Protein AF-A0A1Y1VPS2-F1 (afdb_monomer_lite)

Radius of gyration: 27.14 Å; chains: 1; bounding box: 52×41×113 Å

Secondary structure (DSSP, 8-state):
-------------------S-SHHHHHHHHHHHHHHHHTTTS--EEEEEE-SS-EEEE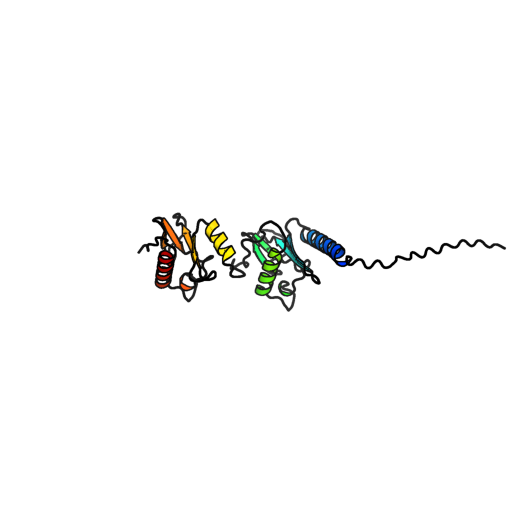EEEEE-TT-S--SS-TTTS-EEEETTEEEEE-GGG---TTT-TTSTT--HHHHHHHHHHHHTTS-SS-TTS-EEETTT--BSS--HHHHHHHHHHTT-EEEEESEEEEEEEEEE--S-S--TTSPEEEETTEEEEEEGGG---GGG-TTSTT--HHHHHHHHHHHHHHTT--EEE--

pLDDT: mean 81.09, std 16.64, range [34.72, 96.94]

Sequence (235 aa):
MNFKTIFSVAILALVASVNAAPHRRSLEDQIATIKKECRSDNEGKAIFKMTDDDLVYACLRGYDSNKKFNVVTPNNSACFCFDEKVFCIDDDHSNIEECSKSHVKYNYEICGRYVLNLTRFNGPNHLYVRLRNYPDKSKIELNPRIDAEECKEKGGIQLKYQNVFQYICVLPDSGKEDLGNKIILTIDEKPYYVYTDNTNIDLCIETSQNYNKEQCLFLINLIGKTDDINVKTIN

Organism: NCBI:txid1754192

Foldseek 3Di:
DDDDDDDDDDPPPPDDDPDPPPPVVVVVVVVVVLQCVLCVPVAKDKFWDDDPPDIFIWIWGWDDPPDPDDPDDPVFWFWKDQPNTIITTDPVSGDDQCGGPVHPNPDNLVVLVSVQVRVVPDDPDDSHQQIAGPPVSADSDDDLVSLCVVLVVLVWDWQADPDSQAIWIKHFCPVPDDCPPWFWKAWPNTIITTDQRSGRDQCRHSPHPNPPNVVVLVVVVVSCVVVVIDIDGDD

Structure (mmCIF, N/CA/C/O backbone):
data_AF-A0A1Y1VPS2-F1
#
_entry.id   AF-A0A1Y1VPS2-F1
#
loop_
_atom_site.group_PDB
_atom_site.id
_atom_site.type_symbol
_atom_site.label_atom_id
_atom_site.label_alt_id
_atom_site.label_comp_id
_atom_site.label_asym_id
_atom_site.label_entity_id
_atom_site.label_seq_id
_atom_site.pdbx_PDB_ins_code
_atom_site.Cartn_x
_atom_site.Cartn_y
_atom_site.Cartn_z
_atom_site.occupancy
_atom_site.B_iso_or_equiv
_atom_site.auth_seq_id
_atom_site.auth_comp_id
_atom_site.auth_asym_id
_atom_site.auth_atom_id
_atom_site.pdbx_PDB_model_num
ATOM 1 N N . MET A 1 1 ? 23.401 -21.581 -82.593 1.00 35.91 1 MET A N 1
ATOM 2 C CA . MET A 1 1 ? 23.394 -22.816 -81.770 1.00 35.91 1 MET A CA 1
ATOM 3 C C . MET A 1 1 ? 24.365 -22.554 -80.623 1.00 35.91 1 MET A C 1
ATOM 5 O O . MET A 1 1 ? 25.486 -22.193 -80.922 1.00 35.91 1 MET A O 1
ATOM 9 N N . ASN A 1 2 ? 24.014 -22.516 -79.338 1.00 38.84 2 ASN A N 1
ATOM 10 C CA . ASN A 1 2 ? 23.108 -23.369 -78.575 1.00 38.84 2 ASN A CA 1
ATOM 11 C C . ASN A 1 2 ? 22.227 -22.564 -77.611 1.00 38.84 2 ASN A C 1
ATOM 13 O O . ASN A 1 2 ? 22.695 -21.697 -76.882 1.00 38.84 2 ASN A O 1
ATOM 17 N N . PHE A 1 3 ? 20.948 -22.918 -77.624 1.00 37.88 3 PHE A N 1
ATOM 18 C CA . PHE A 1 3 ? 19.869 -22.411 -76.792 1.00 37.88 3 PHE A CA 1
ATOM 19 C C . PHE A 1 3 ? 19.609 -23.473 -75.716 1.00 37.88 3 PHE A C 1
ATOM 21 O O . PHE A 1 3 ? 19.336 -24.620 -76.068 1.00 37.88 3 PHE A O 1
ATOM 28 N N . LYS A 1 4 ? 19.689 -23.124 -74.430 1.00 42.06 4 LYS A N 1
ATOM 29 C CA . LYS A 1 4 ? 19.013 -23.873 -73.360 1.00 42.06 4 LYS A CA 1
ATOM 30 C C . LYS A 1 4 ? 18.452 -22.896 -72.336 1.00 42.06 4 LYS A C 1
ATOM 32 O O . LYS A 1 4 ? 19.079 -22.541 -71.348 1.00 42.06 4 LYS A O 1
ATOM 37 N N . THR A 1 5 ? 17.247 -22.457 -72.656 1.00 46.84 5 THR A N 1
ATOM 38 C CA . THR A 1 5 ? 16.234 -21.895 -71.771 1.00 46.84 5 THR A CA 1
ATOM 39 C C . THR A 1 5 ? 15.761 -22.969 -70.798 1.00 46.84 5 THR A C 1
ATOM 41 O O . THR A 1 5 ? 15.402 -24.045 -71.267 1.00 46.84 5 THR A O 1
ATOM 44 N N . ILE A 1 6 ? 15.658 -22.668 -69.501 1.00 50.28 6 ILE A N 1
ATOM 45 C CA . ILE A 1 6 ? 14.565 -23.178 -68.659 1.00 50.28 6 ILE A CA 1
ATOM 46 C C . ILE A 1 6 ? 14.116 -22.038 -67.739 1.00 50.28 6 ILE A C 1
ATOM 48 O O . ILE A 1 6 ? 14.843 -21.592 -66.856 1.00 50.28 6 ILE A O 1
ATOM 52 N N . PHE A 1 7 ? 12.910 -21.555 -68.029 1.00 43.12 7 PHE A N 1
ATOM 53 C CA . PHE A 1 7 ? 12.072 -20.710 -67.190 1.00 43.12 7 PHE A CA 1
ATOM 54 C C . PHE A 1 7 ? 11.802 -21.387 -65.843 1.00 43.12 7 PHE A C 1
ATOM 56 O O . PHE A 1 7 ? 11.443 -22.560 -65.817 1.00 43.12 7 PHE A O 1
ATOM 63 N N . SER A 1 8 ? 11.831 -20.618 -64.757 1.00 35.09 8 SER A N 1
ATOM 64 C CA . SER A 1 8 ? 10.959 -20.900 -63.617 1.00 35.09 8 SER A CA 1
ATOM 65 C C . SER A 1 8 ? 10.581 -19.593 -62.935 1.00 35.09 8 SER A C 1
ATOM 67 O O . SER A 1 8 ? 11.289 -19.061 -62.085 1.00 35.09 8 SER A O 1
ATOM 69 N N . VAL A 1 9 ? 9.453 -19.054 -63.389 1.00 43.75 9 VAL A N 1
ATOM 70 C CA . VAL A 1 9 ? 8.691 -18.009 -62.716 1.00 43.75 9 VAL A CA 1
ATOM 71 C C . VAL A 1 9 ? 7.764 -18.731 -61.744 1.00 43.75 9 VAL A C 1
ATOM 73 O O . VAL A 1 9 ? 6.829 -19.401 -62.174 1.00 43.75 9 VAL A O 1
ATOM 76 N N . ALA A 1 10 ? 8.018 -18.606 -60.446 1.00 41.53 10 ALA A N 1
ATOM 77 C CA . ALA A 1 10 ? 7.042 -18.948 -59.421 1.00 41.53 10 ALA A CA 1
ATOM 78 C C . ALA A 1 10 ? 6.492 -17.639 -58.847 1.00 41.53 10 ALA A C 1
ATOM 80 O O . ALA A 1 10 ? 7.055 -17.051 -57.926 1.00 41.53 10 ALA A O 1
ATOM 81 N N . ILE A 1 11 ? 5.398 -17.163 -59.443 1.00 39.94 11 ILE A N 1
ATOM 82 C CA . ILE A 1 11 ? 4.529 -16.155 -58.837 1.00 39.94 11 ILE A CA 1
ATOM 83 C C . ILE A 1 11 ? 3.790 -16.872 -57.705 1.00 39.94 11 ILE A C 1
ATOM 85 O O . ILE A 1 11 ? 2.843 -17.615 -57.959 1.00 39.94 11 ILE A O 1
ATOM 89 N N . LEU A 1 12 ? 4.220 -16.674 -56.457 1.00 34.78 12 LEU A N 1
ATOM 90 C CA . LEU A 1 12 ? 3.352 -16.950 -55.317 1.00 34.78 12 LEU A CA 1
ATOM 91 C C . LEU A 1 12 ? 2.392 -15.769 -55.172 1.00 34.78 12 LEU A C 1
ATOM 93 O O . LEU A 1 12 ? 2.689 -14.765 -54.528 1.00 34.78 12 LEU A O 1
ATOM 97 N N . ALA A 1 13 ? 1.227 -15.903 -55.796 1.00 47.31 13 ALA A N 1
ATOM 98 C CA . ALA A 1 13 ? 0.054 -15.145 -55.406 1.00 47.31 13 ALA A CA 1
ATOM 99 C C . ALA A 1 13 ? -0.391 -15.652 -54.026 1.00 47.31 13 ALA A C 1
ATOM 101 O O . ALA A 1 13 ? -1.010 -16.710 -53.918 1.00 47.31 13 ALA A O 1
ATOM 102 N N . LEU A 1 14 ? -0.069 -14.911 -52.964 1.00 34.72 14 LEU A N 1
ATOM 103 C CA . LEU A 1 14 ? -0.765 -15.056 -51.690 1.00 34.72 14 LEU A CA 1
ATOM 104 C C . LEU A 1 14 ? -1.941 -14.086 -51.688 1.00 34.72 14 LEU A C 1
ATOM 106 O O . LEU A 1 14 ? -1.813 -12.876 -51.524 1.00 34.72 14 LEU A O 1
ATOM 110 N N . VAL A 1 15 ? -3.086 -14.695 -51.973 1.00 38.16 15 VAL A N 1
ATOM 111 C CA . VAL A 1 15 ? -4.435 -14.154 -51.919 1.00 38.16 15 VAL A CA 1
ATOM 112 C C . VAL A 1 15 ? -4.643 -13.451 -50.579 1.00 38.16 15 VAL A C 1
ATOM 114 O O . VAL A 1 15 ? -4.383 -14.022 -49.521 1.00 38.16 15 VAL A O 1
ATOM 117 N N . ALA A 1 16 ? -5.134 -12.216 -50.636 1.00 39.41 16 ALA A N 1
ATOM 118 C CA . ALA A 1 16 ? -5.629 -11.492 -49.481 1.00 39.41 16 ALA A CA 1
ATOM 119 C C . ALA A 1 16 ? -6.790 -12.271 -48.843 1.00 39.41 16 ALA A C 1
ATOM 121 O O . ALA A 1 16 ? -7.937 -12.168 -49.269 1.00 39.41 16 ALA A O 1
ATOM 122 N N . SER A 1 17 ? -6.501 -13.049 -47.803 1.00 34.84 17 SER A N 1
ATOM 123 C CA . SER A 1 17 ? -7.495 -13.368 -46.788 1.00 34.84 17 SER A CA 1
ATOM 124 C C . SER A 1 17 ? -7.477 -12.227 -45.779 1.00 34.84 17 SER A C 1
ATOM 126 O O . SER A 1 17 ? -6.549 -12.113 -44.976 1.00 34.84 17 SER A O 1
ATOM 128 N N . VAL A 1 18 ? -8.500 -11.377 -45.833 1.00 43.00 18 VAL A N 1
ATOM 129 C CA . VAL A 1 18 ? -8.917 -10.510 -44.725 1.00 43.00 18 VAL A CA 1
ATOM 130 C C . VAL A 1 18 ? -9.303 -11.400 -43.542 1.00 43.00 18 VAL A C 1
ATOM 132 O O . VAL A 1 18 ? -10.469 -11.664 -43.283 1.00 43.00 18 VAL A O 1
ATOM 135 N N . ASN A 1 19 ? -8.296 -11.903 -42.833 1.00 38.97 19 ASN A N 1
ATOM 136 C CA . ASN A 1 19 ? -8.465 -12.412 -41.488 1.00 38.97 19 ASN A CA 1
ATOM 137 C C . ASN A 1 19 ? -8.167 -11.240 -40.566 1.00 38.97 19 ASN A C 1
ATOM 139 O O . ASN A 1 19 ? -7.017 -10.820 -40.435 1.00 38.97 19 ASN A O 1
ATOM 143 N N . ALA A 1 20 ? -9.202 -10.715 -39.922 1.00 45.19 20 ALA A N 1
ATOM 144 C CA . ALA A 1 20 ? -9.059 -9.919 -38.715 1.00 45.19 20 ALA A CA 1
ATOM 145 C C . ALA A 1 20 ? -8.433 -10.798 -37.610 1.00 45.19 20 ALA A C 1
ATOM 147 O O . ALA A 1 20 ? -9.132 -11.310 -36.746 1.00 45.19 20 ALA A O 1
ATOM 148 N N . ALA A 1 21 ? -7.126 -11.065 -37.704 1.00 47.19 21 ALA A N 1
ATOM 149 C CA . ALA A 1 21 ? -6.302 -11.731 -36.698 1.00 47.19 21 ALA A CA 1
ATOM 150 C C . ALA A 1 21 ? -4.755 -11.598 -36.875 1.00 47.19 21 ALA A C 1
ATOM 152 O O . ALA A 1 21 ? -4.063 -12.521 -36.441 1.00 47.19 21 ALA A O 1
ATOM 153 N N . PRO A 1 22 ? -4.129 -10.535 -37.449 1.00 40.34 22 PRO A N 1
ATOM 154 C CA . PRO A 1 22 ? -2.661 -10.425 -37.407 1.00 40.34 22 PRO A CA 1
ATOM 155 C C . PRO A 1 22 ? -2.151 -9.776 -36.109 1.00 40.34 22 PRO A C 1
ATOM 157 O O . PRO A 1 22 ? -1.047 -10.074 -35.661 1.00 40.34 22 PRO A O 1
ATOM 160 N N . HIS A 1 23 ? -2.948 -8.904 -35.484 1.00 51.06 23 HIS A N 1
ATOM 161 C CA . HIS A 1 23 ? -2.474 -8.055 -34.387 1.00 51.06 23 HIS A CA 1
ATOM 162 C C . HIS A 1 23 ? -2.261 -8.838 -33.082 1.00 51.06 23 HIS A C 1
ATOM 164 O O . HIS A 1 23 ? -1.227 -8.724 -32.434 1.00 51.06 23 HIS A O 1
ATOM 170 N N . ARG A 1 24 ? -3.195 -9.736 -32.746 1.00 50.72 24 ARG A N 1
ATOM 171 C CA . ARG A 1 24 ? -3.173 -10.484 -31.480 1.00 50.72 24 ARG A CA 1
ATOM 172 C C . ARG A 1 24 ? -2.003 -11.472 -31.371 1.00 50.72 24 ARG A C 1
ATOM 174 O O . ARG A 1 24 ? -1.421 -11.599 -30.302 1.00 50.72 24 ARG A O 1
ATOM 181 N N . ARG A 1 25 ? -1.622 -12.121 -32.481 1.00 55.62 25 ARG A N 1
ATOM 182 C CA . ARG A 1 25 ? -0.497 -13.076 -32.524 1.00 55.62 25 ARG A CA 1
ATOM 183 C C . ARG A 1 25 ? 0.851 -12.370 -32.362 1.00 55.62 25 ARG A C 1
ATOM 185 O O . ARG A 1 25 ? 1.682 -12.825 -31.591 1.00 55.62 25 ARG A O 1
ATOM 192 N N . SER A 1 26 ? 1.017 -11.207 -33.003 1.00 71.00 26 SER A N 1
ATOM 193 C CA . SER A 1 26 ? 2.203 -10.362 -32.807 1.00 71.00 26 SER A CA 1
ATOM 194 C C . SER A 1 26 ? 2.338 -9.871 -31.365 1.00 71.00 26 SER A C 1
ATOM 196 O O . SER A 1 26 ? 3.452 -9.658 -30.897 1.00 71.00 26 SER A O 1
ATOM 198 N N . LEU A 1 27 ? 1.221 -9.662 -30.675 1.00 72.00 27 LEU A N 1
ATOM 199 C CA . LEU A 1 27 ? 1.193 -9.090 -29.336 1.00 72.00 27 LEU A CA 1
ATOM 200 C C . LEU A 1 27 ? 1.472 -10.135 -28.239 1.00 7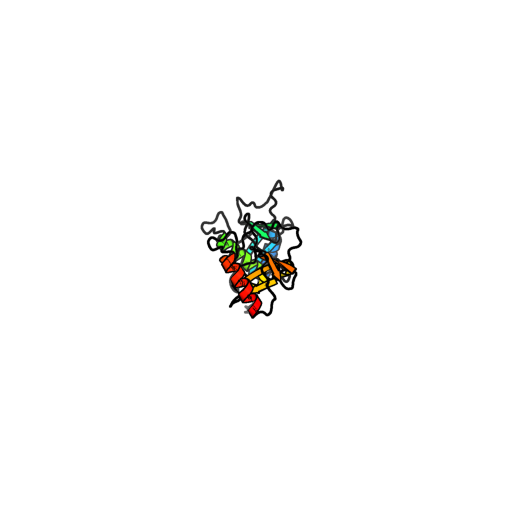2.00 27 LEU A C 1
ATOM 202 O O . LEU A 1 27 ? 2.156 -9.842 -27.259 1.00 72.00 27 LEU A O 1
ATOM 206 N N . GLU A 1 28 ? 1.019 -11.379 -28.422 1.00 75.56 28 GLU A N 1
ATOM 207 C CA . GLU A 1 28 ? 1.415 -12.510 -27.567 1.00 75.56 28 GLU A CA 1
ATOM 208 C C . GLU A 1 28 ? 2.931 -12.763 -27.628 1.00 75.56 28 GLU A C 1
ATOM 210 O O . GLU A 1 28 ? 3.567 -12.966 -26.588 1.00 75.56 28 GLU A O 1
ATOM 215 N N . ASP A 1 29 ? 3.521 -12.660 -28.821 1.00 80.50 29 ASP A N 1
ATOM 216 C CA . ASP A 1 29 ? 4.968 -12.785 -29.027 1.00 80.50 29 ASP A CA 1
ATOM 217 C C . ASP A 1 29 ? 5.749 -11.634 -28.360 1.00 80.50 29 ASP A C 1
ATOM 219 O O . ASP A 1 29 ? 6.794 -11.864 -27.738 1.00 80.50 29 ASP A O 1
ATOM 223 N N . GLN A 1 30 ? 5.223 -10.402 -28.401 1.00 79.31 30 GLN A N 1
ATOM 224 C CA . GLN A 1 30 ? 5.793 -9.261 -27.668 1.00 79.31 30 GLN A CA 1
ATOM 225 C C . GLN A 1 30 ? 5.787 -9.506 -26.152 1.00 79.31 30 GLN A C 1
ATOM 227 O O . GLN A 1 30 ? 6.806 -9.320 -25.488 1.00 79.31 30 GLN A O 1
ATOM 232 N N . ILE A 1 31 ? 4.682 -10.006 -25.594 1.00 80.94 31 ILE A N 1
ATOM 233 C CA . ILE A 1 31 ? 4.585 -10.318 -24.159 1.00 80.94 31 ILE A CA 1
ATOM 234 C C . ILE A 1 31 ? 5.560 -11.425 -23.755 1.00 80.94 31 ILE A C 1
ATOM 236 O O . ILE A 1 31 ? 6.177 -11.351 -22.689 1.00 80.94 31 ILE A O 1
ATOM 240 N N . ALA A 1 32 ? 5.698 -12.469 -24.576 1.00 83.88 32 ALA A N 1
ATOM 241 C CA . ALA A 1 32 ? 6.660 -13.536 -24.325 1.00 83.88 32 ALA A CA 1
ATOM 242 C C . ALA A 1 32 ? 8.100 -12.998 -24.309 1.00 83.88 32 ALA A C 1
ATOM 244 O O . ALA A 1 32 ? 8.889 -13.380 -23.440 1.00 83.88 32 ALA A O 1
ATOM 245 N N . THR A 1 33 ? 8.407 -12.068 -25.215 1.00 85.62 33 THR A N 1
ATOM 246 C CA . THR A 1 33 ? 9.705 -11.390 -25.301 1.00 85.62 33 THR A CA 1
ATOM 247 C C . THR A 1 33 ? 9.971 -10.540 -24.058 1.00 85.62 33 THR A C 1
ATOM 249 O O . THR A 1 33 ? 10.954 -10.790 -23.365 1.00 85.62 33 THR A O 1
ATOM 252 N N . ILE A 1 34 ? 9.039 -9.662 -23.671 1.00 83.81 34 ILE A N 1
ATOM 253 C CA . ILE A 1 34 ? 9.153 -8.823 -22.463 1.00 83.81 34 ILE A CA 1
ATOM 254 C C . ILE A 1 34 ? 9.342 -9.683 -21.209 1.00 83.81 34 ILE A C 1
ATOM 256 O O . ILE A 1 34 ? 10.203 -9.416 -20.372 1.00 83.81 34 ILE A O 1
ATOM 260 N N . LYS A 1 35 ? 8.563 -10.766 -21.066 1.00 84.81 35 LYS A N 1
ATOM 261 C CA . LYS A 1 35 ? 8.714 -11.700 -19.939 1.00 84.81 35 LYS A CA 1
ATOM 262 C C . LYS A 1 35 ? 10.099 -12.339 -19.906 1.00 84.81 35 LYS A C 1
ATOM 264 O O . LYS A 1 35 ? 10.619 -12.568 -18.816 1.00 84.81 35 LYS A O 1
ATOM 269 N N . LYS A 1 36 ? 10.663 -12.673 -21.067 1.00 85.44 36 LYS A N 1
ATOM 270 C CA . LYS A 1 36 ? 11.984 -13.293 -21.185 1.00 85.44 36 LYS A CA 1
ATOM 271 C C . LYS A 1 36 ? 13.090 -12.303 -20.823 1.00 85.44 36 LYS A C 1
ATOM 273 O O . LYS A 1 36 ? 13.935 -12.642 -20.002 1.00 85.44 36 LYS A O 1
ATOM 278 N N . GLU A 1 37 ? 13.053 -11.101 -21.385 1.00 83.50 37 GLU A N 1
ATOM 279 C CA . GLU A 1 37 ? 14.037 -10.040 -21.130 1.00 83.50 37 GLU A CA 1
ATOM 280 C C . GLU A 1 37 ? 14.020 -9.607 -19.663 1.00 83.50 37 GLU A C 1
ATOM 282 O O . GLU A 1 37 ? 15.059 -9.551 -19.004 1.00 83.50 37 GLU A O 1
ATOM 287 N N . CYS A 1 38 ? 12.823 -9.443 -19.097 1.00 85.88 38 CYS A N 1
ATOM 288 C CA . CYS A 1 38 ? 12.680 -9.074 -17.698 1.00 85.88 38 CYS A CA 1
ATOM 289 C C . CYS A 1 38 ? 13.171 -10.162 -16.727 1.00 85.88 38 CYS A C 1
ATOM 291 O O . CYS A 1 38 ? 13.584 -9.863 -15.614 1.00 85.88 38 CYS A O 1
ATOM 293 N N . ARG A 1 39 ? 13.151 -11.442 -17.117 1.00 77.44 39 ARG A N 1
ATOM 294 C CA . ARG A 1 39 ? 13.564 -12.566 -16.257 1.00 77.44 39 ARG A CA 1
ATOM 295 C C . ARG A 1 39 ? 15.041 -12.937 -16.365 1.00 77.44 39 ARG A C 1
ATOM 297 O O . ARG A 1 39 ? 15.413 -13.951 -15.777 1.00 77.44 39 ARG A O 1
ATOM 304 N N . SER A 1 40 ? 15.869 -12.165 -17.074 1.00 66.38 40 SER A N 1
ATOM 305 C CA . SER A 1 40 ? 17.270 -12.531 -17.360 1.00 66.38 40 SER A CA 1
ATOM 306 C C . SER A 1 40 ? 18.078 -12.970 -16.127 1.00 66.38 40 SER A C 1
ATOM 308 O O . SER A 1 40 ? 18.950 -13.824 -16.260 1.00 66.38 40 SER A O 1
ATOM 310 N N . ASP A 1 41 ? 17.724 -12.480 -14.931 1.00 63.22 41 ASP A N 1
ATOM 311 C CA . ASP A 1 41 ? 18.452 -12.742 -13.680 1.00 63.22 41 ASP A CA 1
ATOM 312 C C . ASP A 1 41 ? 17.620 -13.518 -12.634 1.00 63.22 41 ASP A C 1
ATOM 314 O O . ASP A 1 41 ? 17.925 -13.484 -11.446 1.00 63.22 41 ASP A O 1
ATOM 318 N N . ASN A 1 42 ? 16.536 -14.194 -13.042 1.00 61.03 42 ASN A N 1
ATOM 319 C CA . ASN A 1 42 ? 15.593 -14.955 -12.191 1.00 61.03 42 ASN A CA 1
ATOM 320 C C . ASN A 1 42 ? 14.844 -14.171 -11.089 1.00 61.03 42 ASN A C 1
ATOM 322 O O . ASN A 1 42 ? 13.977 -14.740 -10.425 1.00 61.03 42 ASN A O 1
ATOM 326 N N . GLU A 1 43 ? 15.109 -12.876 -10.913 1.00 72.38 43 GLU A N 1
ATOM 327 C CA . GLU A 1 43 ? 14.437 -12.029 -9.912 1.00 72.38 43 GLU A CA 1
ATOM 328 C C . GLU A 1 43 ? 13.441 -11.031 -10.513 1.00 72.38 43 GLU A C 1
ATOM 330 O O . GLU A 1 43 ? 12.615 -10.467 -9.791 1.00 72.38 43 GLU A O 1
ATOM 335 N N . GLY A 1 44 ? 13.496 -10.822 -11.830 1.00 80.75 44 GLY A N 1
ATOM 336 C CA . GLY A 1 44 ? 12.654 -9.848 -12.505 1.00 80.75 44 GLY A CA 1
ATOM 337 C C . GLY A 1 44 ? 11.233 -10.340 -12.795 1.00 80.75 44 GLY A C 1
ATOM 338 O O . GLY A 1 44 ? 10.987 -11.511 -13.110 1.00 80.75 44 GLY A O 1
ATOM 339 N N . LYS A 1 45 ? 10.269 -9.427 -12.681 1.00 86.25 45 LYS A N 1
ATOM 340 C CA . LYS A 1 45 ? 8.840 -9.662 -12.890 1.00 86.25 45 LYS A CA 1
ATOM 341 C C . LYS A 1 45 ? 8.284 -8.642 -13.875 1.00 86.25 45 LYS A C 1
ATOM 343 O O . LYS A 1 45 ? 8.216 -7.456 -13.574 1.00 86.25 45 LYS A O 1
ATOM 348 N N . ALA A 1 46 ? 7.836 -9.124 -15.030 1.00 87.94 46 ALA A N 1
ATOM 349 C CA . ALA A 1 46 ? 7.132 -8.295 -15.998 1.00 87.94 46 ALA A CA 1
ATOM 350 C C . ALA A 1 46 ? 5.668 -8.109 -15.577 1.00 87.94 46 ALA A C 1
ATOM 352 O O . ALA A 1 46 ? 4.936 -9.088 -15.393 1.00 87.94 46 ALA A O 1
ATOM 353 N N . ILE A 1 47 ? 5.240 -6.855 -15.476 1.00 87.44 47 ILE A N 1
ATOM 354 C CA . ILE A 1 47 ? 3.843 -6.449 -15.324 1.00 87.44 47 ILE A CA 1
ATOM 355 C C . ILE A 1 47 ? 3.423 -5.686 -16.577 1.00 87.44 47 ILE A C 1
ATOM 357 O O . ILE A 1 47 ? 4.211 -4.934 -17.135 1.00 87.44 47 ILE A O 1
ATOM 361 N N . PHE A 1 48 ? 2.211 -5.914 -17.060 1.00 86.31 48 PHE A N 1
ATOM 362 C CA . PHE A 1 48 ? 1.720 -5.340 -18.300 1.00 86.31 48 PHE A CA 1
ATOM 363 C C . PHE A 1 48 ? 0.197 -5.290 -18.305 1.00 86.31 48 PHE A C 1
ATOM 365 O O . PHE A 1 48 ? -0.481 -6.034 -17.596 1.00 86.31 48 PHE A O 1
ATOM 372 N N . LYS A 1 49 ? -0.330 -4.391 -19.125 1.00 84.25 49 LYS A N 1
ATOM 373 C CA . LYS A 1 49 ? -1.741 -4.255 -19.442 1.00 84.25 49 LYS A CA 1
ATOM 374 C C . LYS A 1 49 ? -1.850 -4.074 -20.944 1.00 84.25 49 LYS A C 1
ATOM 376 O O . LYS A 1 49 ? -1.100 -3.306 -21.540 1.00 84.25 49 LYS A O 1
ATOM 381 N N . MET A 1 50 ? -2.811 -4.782 -21.513 1.00 76.94 50 MET A N 1
ATOM 382 C CA . MET A 1 50 ? -3.143 -4.705 -22.926 1.00 76.94 50 MET A CA 1
ATOM 383 C C . MET A 1 50 ? -4.418 -3.881 -23.076 1.00 76.94 50 MET A C 1
ATOM 385 O O . MET A 1 50 ? -5.398 -4.124 -22.363 1.00 76.94 50 MET A O 1
ATOM 389 N N . THR A 1 51 ? -4.403 -2.920 -23.986 1.00 70.62 51 THR A N 1
ATOM 390 C CA . THR A 1 51 ? -5.604 -2.328 -24.583 1.00 70.62 51 THR A CA 1
ATOM 391 C C . THR A 1 51 ? -5.643 -2.706 -26.065 1.00 70.62 51 THR A C 1
ATOM 393 O O . THR A 1 51 ? -4.738 -3.387 -26.548 1.00 70.62 51 THR A O 1
ATOM 396 N N . ASP A 1 52 ? -6.709 -2.334 -26.776 1.00 65.50 52 ASP A N 1
ATOM 397 C CA . ASP A 1 52 ? -6.879 -2.719 -28.184 1.00 65.50 52 ASP A CA 1
ATOM 398 C C . ASP A 1 52 ? -5.755 -2.181 -29.094 1.00 65.50 52 ASP A C 1
ATOM 400 O O . ASP A 1 52 ? -5.416 -2.847 -30.072 1.00 65.50 52 ASP A O 1
ATOM 404 N N . ASP A 1 53 ? -5.127 -1.058 -28.717 1.00 68.00 53 ASP A N 1
ATOM 405 C CA . ASP A 1 53 ? -4.097 -0.376 -29.515 1.00 68.00 53 ASP A CA 1
ATOM 406 C C . ASP A 1 53 ? -2.727 -0.232 -28.816 1.00 68.00 53 ASP A C 1
ATOM 408 O O . ASP A 1 53 ? -1.743 0.047 -29.496 1.00 68.00 53 ASP A O 1
ATOM 412 N N . ASP A 1 54 ? -2.623 -0.456 -27.496 1.00 77.00 54 ASP A N 1
ATOM 413 C CA . ASP A 1 54 ? -1.389 -0.212 -26.734 1.00 77.00 54 ASP A CA 1
ATOM 414 C C . ASP A 1 54 ? -1.022 -1.348 -25.765 1.00 77.00 54 ASP A C 1
ATOM 416 O O . ASP A 1 54 ? -1.859 -1.968 -25.096 1.00 77.00 54 ASP A O 1
ATOM 420 N N . LEU A 1 55 ? 0.288 -1.573 -25.630 1.00 85.56 55 LEU A N 1
ATOM 421 C CA . LEU A 1 55 ? 0.885 -2.411 -24.596 1.00 85.56 55 LEU A CA 1
ATOM 422 C C . LEU A 1 55 ? 1.647 -1.522 -23.622 1.00 85.56 55 LEU A C 1
ATOM 424 O O . LEU A 1 55 ? 2.693 -0.982 -23.967 1.00 85.56 55 LEU A O 1
ATOM 428 N N . VAL A 1 56 ? 1.161 -1.411 -22.389 1.00 88.75 56 VAL A N 1
ATOM 429 C CA . VAL A 1 56 ? 1.882 -0.719 -21.311 1.00 88.75 56 VAL A CA 1
ATOM 430 C C . VAL A 1 56 ? 2.492 -1.769 -20.398 1.00 88.75 56 VAL A C 1
ATOM 432 O O . VAL A 1 56 ? 1.783 -2.671 -19.948 1.00 88.75 56 VAL A O 1
ATOM 435 N N . TYR A 1 57 ? 3.789 -1.675 -20.120 1.00 89.56 57 TYR A N 1
ATOM 436 C CA . TYR A 1 57 ? 4.519 -2.651 -19.326 1.00 89.56 57 TYR A CA 1
ATOM 437 C C . TYR A 1 57 ? 5.652 -2.037 -18.502 1.00 89.56 57 TYR A C 1
ATOM 439 O O . TYR A 1 57 ? 6.268 -1.036 -18.860 1.00 89.56 57 TYR A O 1
ATOM 447 N N . ALA A 1 58 ? 5.954 -2.701 -17.392 1.00 91.25 58 ALA A N 1
ATOM 448 C CA . ALA A 1 58 ? 7.151 -2.461 -16.610 1.00 91.25 58 ALA A CA 1
ATOM 449 C C . ALA A 1 58 ? 7.835 -3.781 -16.273 1.00 91.25 58 ALA A C 1
ATOM 451 O O . ALA A 1 58 ? 7.183 -4.781 -15.946 1.00 91.25 58 ALA A O 1
ATOM 452 N N . CYS A 1 59 ? 9.160 -3.763 -16.302 1.00 91.56 59 CYS A N 1
ATOM 453 C CA . CYS A 1 59 ? 9.970 -4.794 -15.695 1.00 91.56 59 CYS A CA 1
ATOM 454 C C . CYS A 1 59 ? 10.363 -4.376 -14.276 1.00 91.56 59 CYS A C 1
ATOM 456 O O . CYS A 1 59 ? 11.040 -3.374 -14.065 1.00 91.56 59 CYS A O 1
ATOM 458 N N . LEU A 1 60 ? 9.928 -5.158 -13.292 1.00 90.25 60 LEU A N 1
ATOM 459 C CA . LEU A 1 60 ? 10.279 -4.976 -11.890 1.00 90.25 60 LEU A CA 1
ATOM 460 C C . LEU A 1 60 ? 11.458 -5.877 -11.536 1.00 90.25 60 LEU A C 1
ATOM 462 O O . LEU A 1 60 ? 11.325 -7.095 -11.608 1.00 90.25 60 LEU A O 1
ATOM 466 N N . ARG A 1 61 ? 12.581 -5.318 -11.091 1.00 90.69 61 ARG A N 1
ATOM 467 C CA . ARG A 1 61 ? 13.756 -6.068 -10.617 1.00 90.69 61 ARG A CA 1
ATOM 468 C C . ARG A 1 61 ? 13.874 -5.953 -9.103 1.00 90.69 61 ARG A C 1
ATOM 470 O O . ARG A 1 61 ? 13.624 -4.889 -8.541 1.00 90.69 61 ARG A O 1
ATOM 477 N N . GLY A 1 62 ? 14.255 -7.040 -8.439 1.00 89.31 62 GLY A N 1
ATOM 478 C CA . GLY A 1 62 ? 14.516 -7.018 -7.001 1.00 89.31 62 GLY A CA 1
ATOM 479 C C . GLY A 1 62 ? 15.678 -6.084 -6.656 1.00 89.31 62 GLY A C 1
ATOM 480 O O . GLY A 1 62 ? 16.693 -6.073 -7.349 1.00 89.31 62 GLY A O 1
ATOM 481 N N . TYR A 1 63 ? 15.528 -5.322 -5.576 1.00 91.06 63 TYR A N 1
ATOM 482 C CA . TYR A 1 63 ? 16.592 -4.509 -4.996 1.00 91.06 63 TYR A CA 1
ATOM 483 C C . TYR A 1 63 ? 16.876 -4.966 -3.565 1.00 91.06 63 TYR A C 1
ATOM 485 O O . TYR A 1 63 ? 15.959 -5.129 -2.758 1.00 91.06 63 TYR A O 1
ATOM 493 N N . ASP A 1 64 ? 18.156 -5.144 -3.248 1.00 90.31 64 ASP A N 1
ATOM 494 C CA . ASP A 1 64 ? 18.638 -5.447 -1.903 1.00 90.31 64 ASP A CA 1
ATOM 495 C C . ASP A 1 64 ? 19.869 -4.587 -1.612 1.00 90.31 64 ASP A C 1
ATOM 497 O O . ASP A 1 64 ? 20.901 -4.697 -2.279 1.00 90.31 64 ASP A O 1
ATOM 501 N N . SER A 1 65 ? 19.775 -3.731 -0.594 1.00 89.75 65 SER A N 1
ATOM 502 C CA . SER A 1 65 ? 20.868 -2.840 -0.190 1.00 89.75 65 SER A CA 1
ATOM 503 C C . SER A 1 65 ? 22.131 -3.587 0.246 1.00 89.75 65 SER A C 1
ATOM 505 O O . SER A 1 65 ? 23.209 -3.001 0.249 1.00 89.75 65 SER A O 1
ATOM 507 N N . ASN A 1 66 ? 22.016 -4.868 0.611 1.00 89.88 66 ASN A N 1
ATOM 508 C CA . ASN A 1 66 ? 23.144 -5.707 1.009 1.00 89.88 66 ASN A CA 1
ATOM 509 C C . ASN A 1 66 ? 23.824 -6.390 -0.186 1.00 89.88 66 ASN A C 1
ATOM 511 O O . ASN A 1 66 ? 24.932 -6.916 -0.049 1.00 89.88 66 ASN A O 1
ATOM 515 N N . LYS A 1 67 ? 23.193 -6.399 -1.368 1.00 87.00 67 LYS A N 1
ATOM 516 C CA . LYS A 1 67 ? 23.814 -6.943 -2.576 1.00 87.00 67 LYS A CA 1
ATOM 517 C C . LYS A 1 67 ? 24.876 -5.985 -3.098 1.00 87.00 67 LYS A C 1
ATOM 519 O O . LYS A 1 67 ? 24.629 -4.805 -3.327 1.00 87.00 67 LYS A O 1
ATOM 524 N N . LYS A 1 68 ? 26.059 -6.540 -3.376 1.00 83.50 68 LYS A N 1
ATOM 525 C CA . LYS A 1 68 ? 27.193 -5.809 -3.966 1.00 83.50 68 LYS A CA 1
ATOM 526 C C . LYS A 1 68 ? 26.859 -5.206 -5.334 1.00 83.50 68 LYS A C 1
ATOM 528 O O . LYS A 1 68 ? 27.384 -4.154 -5.681 1.00 83.50 68 LYS A O 1
ATOM 533 N N . PHE A 1 69 ? 26.009 -5.885 -6.099 1.00 83.88 69 PHE A N 1
ATOM 534 C CA . PHE A 1 69 ? 25.572 -5.455 -7.418 1.00 83.88 69 PHE A CA 1
ATOM 535 C C . PHE A 1 69 ? 24.057 -5.583 -7.499 1.00 83.88 69 PHE A C 1
ATOM 537 O O . PHE A 1 69 ? 23.515 -6.678 -7.356 1.00 83.88 69 PHE A O 1
ATOM 544 N N . ASN A 1 70 ? 23.395 -4.455 -7.729 1.00 86.44 70 ASN A N 1
ATOM 545 C CA . ASN A 1 70 ? 21.991 -4.408 -8.095 1.00 86.44 70 ASN A CA 1
ATOM 546 C C . ASN A 1 70 ? 21.909 -3.880 -9.529 1.00 86.44 70 ASN A C 1
ATOM 548 O O . ASN A 1 70 ? 22.594 -2.912 -9.858 1.00 86.44 70 ASN A O 1
ATOM 552 N N . VAL A 1 71 ? 21.087 -4.514 -10.367 1.00 85.69 71 VAL A N 1
ATOM 553 C CA . VAL A 1 71 ? 20.849 -4.076 -11.758 1.00 85.69 71 VAL A CA 1
ATOM 554 C C . VAL A 1 71 ? 20.219 -2.682 -11.777 1.00 85.69 71 VAL A C 1
ATOM 556 O O . VAL A 1 71 ? 20.576 -1.830 -12.582 1.00 85.69 71 VAL A O 1
ATOM 559 N N . VAL A 1 72 ? 19.330 -2.437 -10.819 1.00 89.44 72 VAL A N 1
ATOM 560 C CA . VAL A 1 72 ? 18.620 -1.177 -10.604 1.00 89.44 72 VAL A CA 1
ATOM 561 C C . VAL A 1 72 ? 18.743 -0.765 -9.146 1.00 89.44 72 VAL A C 1
ATOM 563 O O . VAL A 1 72 ? 18.843 -1.604 -8.251 1.00 89.44 72 VAL A O 1
ATOM 566 N N . THR A 1 73 ? 18.732 0.534 -8.884 1.00 91.50 73 THR A N 1
ATOM 567 C CA . THR A 1 73 ? 18.883 1.088 -7.537 1.00 91.50 73 THR A CA 1
ATOM 568 C C . THR A 1 73 ? 17.878 2.214 -7.304 1.00 91.50 73 THR A C 1
ATOM 570 O O . THR A 1 73 ? 17.429 2.852 -8.256 1.00 91.50 73 THR A O 1
ATOM 573 N N . PRO A 1 74 ? 17.587 2.566 -6.041 1.00 91.50 74 PRO A N 1
ATOM 574 C CA . PRO A 1 74 ? 16.787 3.745 -5.729 1.00 91.50 74 PRO A CA 1
ATOM 575 C C . PRO A 1 74 ? 17.354 5.057 -6.277 1.00 91.50 74 PRO A C 1
ATOM 577 O O . PRO A 1 74 ? 16.612 6.028 -6.364 1.00 91.50 74 PRO A O 1
ATOM 580 N N . ASN A 1 75 ? 18.633 5.119 -6.665 1.00 90.81 75 ASN A N 1
ATOM 581 C CA . ASN A 1 75 ? 19.220 6.328 -7.244 1.00 90.81 75 ASN A CA 1
ATOM 582 C C . ASN A 1 75 ? 18.816 6.520 -8.711 1.00 90.81 75 ASN A C 1
ATOM 584 O O . ASN A 1 75 ? 18.507 7.641 -9.104 1.00 90.81 75 ASN A O 1
ATOM 588 N N . ASN A 1 76 ? 18.774 5.443 -9.501 1.00 89.50 76 ASN A N 1
ATOM 589 C CA . ASN A 1 76 ? 18.524 5.494 -10.946 1.00 89.50 76 ASN A CA 1
ATOM 590 C C . ASN A 1 76 ? 17.138 4.991 -11.371 1.00 89.50 76 ASN A C 1
ATOM 592 O O . ASN A 1 76 ? 16.755 5.236 -12.505 1.00 89.50 76 ASN A O 1
ATOM 596 N N . SER A 1 77 ? 16.367 4.389 -10.465 1.00 94.19 77 SER A N 1
ATOM 597 C CA . SER A 1 77 ? 15.050 3.826 -10.770 1.00 94.19 77 SER A CA 1
ATOM 598 C C . SER A 1 77 ? 13.989 4.239 -9.752 1.00 94.19 77 SER A C 1
ATOM 600 O O . SER A 1 77 ? 14.292 4.546 -8.592 1.00 94.19 77 SER A O 1
ATOM 602 N N . ALA A 1 78 ? 12.723 4.234 -10.172 1.00 95.69 78 ALA A N 1
ATOM 603 C CA . ALA A 1 78 ? 11.591 4.245 -9.248 1.00 95.69 78 ALA A CA 1
ATOM 604 C C . ALA A 1 78 ? 11.480 2.879 -8.555 1.00 95.69 78 ALA A C 1
ATOM 606 O O . ALA A 1 78 ? 11.487 1.845 -9.221 1.00 95.69 78 ALA A O 1
ATOM 607 N N . CYS A 1 79 ? 11.381 2.870 -7.226 1.00 94.94 79 CYS A N 1
ATOM 608 C CA . CYS A 1 79 ? 11.306 1.651 -6.421 1.00 94.94 79 CYS A CA 1
ATOM 609 C C . CYS A 1 79 ? 10.052 1.632 -5.559 1.00 94.94 79 CYS A C 1
ATOM 611 O O . CYS A 1 79 ? 9.600 2.682 -5.115 1.00 94.94 79 CYS A O 1
ATOM 613 N N . PHE A 1 80 ? 9.532 0.441 -5.281 1.00 93.06 80 PHE A N 1
ATOM 614 C CA . PHE A 1 80 ? 8.324 0.220 -4.496 1.00 93.06 80 PHE A CA 1
ATOM 615 C C . PHE A 1 80 ? 8.472 -1.017 -3.612 1.00 93.06 80 PHE A C 1
ATOM 617 O O . PHE A 1 80 ? 9.213 -1.947 -3.939 1.00 93.06 80 PHE A O 1
ATOM 624 N N . CYS A 1 81 ? 7.740 -1.045 -2.502 1.00 90.69 81 CYS A N 1
ATOM 625 C CA . CYS A 1 81 ? 7.666 -2.213 -1.636 1.00 90.69 81 CYS A CA 1
ATOM 626 C C . CYS A 1 81 ? 6.468 -3.085 -2.026 1.00 90.69 81 CYS A C 1
ATOM 628 O O . CYS A 1 81 ? 5.345 -2.595 -2.119 1.00 90.69 81 CYS A O 1
ATOM 630 N N . PHE A 1 82 ? 6.708 -4.383 -2.187 1.00 85.25 82 PHE A N 1
ATOM 631 C CA . PHE A 1 82 ? 5.700 -5.426 -2.358 1.00 85.25 82 PHE A CA 1
ATOM 632 C C . PHE A 1 82 ? 5.893 -6.461 -1.251 1.00 85.25 82 PHE A C 1
ATOM 634 O O . PHE A 1 82 ? 6.886 -7.189 -1.281 1.00 85.25 82 PHE A O 1
ATOM 641 N N . ASP A 1 83 ? 4.972 -6.517 -0.282 1.00 77.12 83 ASP A N 1
ATOM 642 C CA . ASP A 1 83 ? 5.052 -7.431 0.873 1.00 77.12 83 ASP A CA 1
ATOM 643 C C . ASP A 1 83 ? 6.472 -7.455 1.486 1.00 77.12 83 ASP A C 1
ATOM 645 O O . ASP A 1 83 ? 7.122 -8.493 1.581 1.00 77.12 83 ASP A O 1
ATOM 649 N N . GLU A 1 84 ? 6.981 -6.261 1.821 1.00 78.25 84 GLU A N 1
ATOM 650 C CA . GLU A 1 84 ? 8.310 -5.993 2.410 1.00 78.25 84 GLU A CA 1
ATOM 651 C C . GLU A 1 84 ? 9.530 -6.168 1.494 1.00 78.25 84 GLU A C 1
ATOM 653 O O . GLU A 1 84 ? 10.629 -5.745 1.857 1.00 78.25 84 GLU A O 1
ATOM 658 N N . LYS A 1 85 ? 9.363 -6.711 0.287 1.00 87.62 85 LYS A N 1
ATOM 659 C CA . LYS A 1 85 ? 10.440 -6.788 -0.708 1.00 87.62 85 LYS A CA 1
ATOM 660 C C . LYS A 1 85 ? 10.466 -5.538 -1.569 1.00 87.62 85 LYS A C 1
ATOM 662 O O . LYS A 1 85 ? 9.419 -5.055 -1.995 1.00 87.62 85 LYS A O 1
ATOM 667 N N . VAL A 1 86 ? 11.659 -5.041 -1.870 1.00 91.00 86 VAL A N 1
ATOM 668 C CA . VAL A 1 86 ? 11.818 -3.868 -2.731 1.00 91.00 86 VAL A CA 1
ATOM 669 C C . VAL A 1 86 ? 11.985 -4.316 -4.173 1.00 91.00 86 VAL A C 1
ATOM 671 O O . VAL A 1 86 ? 12.824 -5.163 -4.484 1.00 91.00 86 VAL A O 1
ATOM 674 N N . PHE A 1 87 ? 11.185 -3.727 -5.052 1.00 91.44 87 PHE A N 1
ATOM 675 C CA . PHE A 1 87 ? 11.300 -3.886 -6.490 1.00 91.44 87 PHE A CA 1
ATOM 676 C C . PHE A 1 87 ? 11.454 -2.518 -7.137 1.00 91.44 87 PHE A C 1
ATOM 678 O O . PHE A 1 87 ? 10.714 -1.594 -6.807 1.00 91.44 87 PHE A O 1
ATOM 685 N N . CYS A 1 88 ? 12.390 -2.394 -8.066 1.00 93.81 88 CYS A N 1
ATOM 686 C CA . CYS A 1 88 ? 12.616 -1.173 -8.822 1.00 93.81 88 CYS A CA 1
ATOM 687 C C . CYS A 1 88 ? 12.345 -1.395 -10.306 1.00 93.81 88 CYS A C 1
ATOM 689 O O . CYS A 1 88 ? 12.496 -2.507 -10.816 1.00 93.81 88 CYS A O 1
ATOM 691 N N . ILE A 1 89 ? 11.931 -0.332 -10.982 1.00 93.62 89 ILE A N 1
ATOM 692 C CA . ILE A 1 89 ? 11.663 -0.346 -12.414 1.00 93.62 89 ILE A CA 1
ATOM 693 C C . ILE A 1 89 ? 12.983 -0.349 -13.175 1.00 93.62 89 ILE A C 1
ATOM 695 O O . ILE A 1 89 ? 13.871 0.466 -12.934 1.00 93.62 89 ILE A O 1
ATOM 699 N N . ASP A 1 90 ? 13.098 -1.308 -14.077 1.00 92.06 90 ASP A N 1
ATOM 700 C CA . ASP A 1 90 ? 14.163 -1.401 -15.061 1.00 92.06 90 ASP A CA 1
ATOM 701 C C . ASP A 1 90 ? 13.749 -0.581 -16.283 1.00 92.06 90 ASP A C 1
ATOM 703 O O . ASP A 1 90 ? 12.935 -1.034 -17.092 1.00 92.06 90 ASP A O 1
ATOM 707 N N . ASP A 1 91 ? 14.236 0.661 -16.343 1.00 89.62 91 ASP A N 1
ATOM 708 C CA . ASP A 1 91 ? 13.875 1.651 -17.365 1.00 89.62 91 ASP A CA 1
ATOM 709 C C . ASP A 1 91 ? 14.162 1.138 -18.783 1.00 89.62 91 ASP A C 1
ATOM 711 O O . ASP A 1 91 ? 13.350 1.349 -19.679 1.00 89.62 91 ASP A O 1
ATOM 715 N N . ASP A 1 92 ? 15.258 0.394 -18.970 1.00 87.31 92 ASP A N 1
ATOM 716 C CA . ASP A 1 92 ? 15.663 -0.156 -20.272 1.00 87.31 92 ASP A CA 1
ATOM 717 C C . ASP A 1 92 ? 14.694 -1.242 -20.774 1.00 87.31 92 ASP A C 1
ATOM 719 O O . ASP A 1 92 ? 14.627 -1.534 -21.968 1.00 87.31 92 ASP A O 1
ATOM 723 N N . HIS A 1 93 ? 13.916 -1.830 -19.861 1.00 89.94 93 HIS A N 1
ATOM 724 C CA . HIS A 1 93 ? 12.972 -2.913 -20.131 1.00 89.94 93 HIS A CA 1
ATOM 725 C C . HIS A 1 93 ? 11.537 -2.545 -19.722 1.00 89.94 93 HIS A C 1
ATOM 727 O O . HIS A 1 93 ? 10.734 -3.420 -19.377 1.00 89.94 93 HIS A O 1
ATOM 733 N N . SER A 1 94 ? 11.206 -1.253 -19.747 1.00 91.62 94 SER A N 1
ATOM 734 C CA . SER A 1 94 ? 9.884 -0.708 -19.412 1.00 91.62 94 SER A CA 1
ATOM 735 C C . SER A 1 94 ? 9.504 0.408 -20.384 1.00 91.62 94 SER A C 1
ATOM 737 O O . SER A 1 94 ? 10.375 1.040 -20.969 1.00 91.62 94 SER A O 1
ATOM 739 N N . ASN A 1 95 ? 8.209 0.688 -20.553 1.00 92.38 95 ASN A N 1
ATOM 740 C CA . ASN A 1 95 ? 7.747 1.749 -21.461 1.00 92.38 95 ASN A CA 1
ATOM 741 C C . ASN A 1 95 ? 6.833 2.789 -20.794 1.00 92.38 95 ASN A C 1
ATOM 743 O O . ASN A 1 95 ? 5.961 3.369 -21.435 1.00 92.38 95 ASN A O 1
ATOM 747 N N . ILE A 1 96 ? 7.041 3.034 -19.498 1.00 93.25 96 ILE A N 1
ATOM 748 C CA . ILE A 1 96 ? 6.286 4.024 -18.723 1.00 93.25 96 ILE A CA 1
ATOM 749 C C . ILE A 1 96 ? 7.182 5.238 -18.502 1.00 93.25 96 ILE A C 1
ATOM 751 O O . ILE A 1 96 ? 8.031 5.252 -17.609 1.00 93.25 96 ILE A O 1
ATOM 755 N N . GLU A 1 97 ? 6.995 6.263 -19.324 1.00 94.31 97 GLU A N 1
ATOM 756 C CA . GLU A 1 97 ? 7.803 7.484 -19.306 1.00 94.31 97 GLU A CA 1
ATOM 757 C C . GLU A 1 97 ? 7.807 8.182 -17.938 1.00 94.31 97 GLU A C 1
ATOM 759 O O . GLU A 1 97 ? 8.824 8.734 -17.524 1.00 94.31 97 GLU A O 1
ATOM 764 N N . GLU A 1 98 ? 6.693 8.141 -17.206 1.00 96.06 98 GLU A N 1
ATOM 765 C CA . GLU A 1 98 ? 6.571 8.733 -15.872 1.00 96.06 98 GLU A CA 1
ATOM 766 C C . GLU A 1 98 ? 7.341 7.959 -14.797 1.00 96.06 98 GLU A C 1
ATOM 768 O O . GLU A 1 98 ? 7.599 8.490 -13.718 1.00 96.06 98 GLU A O 1
ATOM 773 N N . CYS A 1 99 ? 7.740 6.723 -15.084 1.00 95.75 99 CYS A N 1
ATOM 774 C CA . CYS A 1 99 ? 8.546 5.905 -14.190 1.00 95.75 99 CYS A CA 1
ATOM 775 C C . CYS A 1 99 ? 10.047 6.041 -14.417 1.00 95.75 99 CYS A C 1
ATOM 777 O O . CYS A 1 99 ? 10.814 5.753 -13.495 1.00 95.75 99 CYS A O 1
ATOM 779 N N . SER A 1 100 ? 10.462 6.495 -15.601 1.00 94.31 100 SER A N 1
ATOM 780 C CA . SER A 1 100 ? 11.878 6.591 -15.923 1.00 94.31 100 SER A CA 1
ATOM 781 C C . SER A 1 100 ? 12.492 7.858 -15.356 1.00 94.31 100 SER A C 1
ATOM 783 O O . SER A 1 100 ? 12.144 8.956 -15.781 1.00 94.31 100 SER A O 1
ATOM 785 N N . LYS A 1 101 ? 13.462 7.728 -14.444 1.00 92.69 101 LYS A N 1
ATOM 786 C CA . LYS A 1 101 ? 14.113 8.891 -13.805 1.00 92.69 101 LYS A CA 1
ATOM 787 C C . LYS A 1 101 ? 14.906 9.761 -14.773 1.00 92.69 101 LYS A C 1
ATOM 789 O O . LYS A 1 101 ? 15.169 10.924 -14.476 1.00 92.69 101 LYS A O 1
ATOM 794 N N . SER A 1 102 ? 15.309 9.190 -15.903 1.00 89.69 102 SER A N 1
ATOM 795 C CA . SER A 1 102 ? 16.015 9.906 -16.965 1.00 89.69 102 SER A CA 1
ATOM 796 C C . SER A 1 102 ? 15.080 10.710 -17.875 1.00 89.69 102 SER A C 1
ATOM 798 O O . SER A 1 102 ? 15.538 11.589 -18.606 1.00 89.69 102 SER A O 1
ATOM 800 N N . HIS A 1 103 ? 13.774 10.435 -17.832 1.00 93.25 103 HIS A N 1
ATOM 801 C CA . HIS A 1 103 ? 12.797 11.036 -18.723 1.00 93.25 103 HIS A CA 1
ATOM 802 C C . HIS A 1 103 ? 12.198 12.326 -18.140 1.00 93.25 103 HIS A C 1
ATOM 804 O O . HIS A 1 103 ? 11.932 12.434 -16.945 1.00 93.25 103 HIS A O 1
ATOM 810 N N . VAL A 1 104 ? 11.908 13.312 -18.997 1.00 95.50 104 VAL A N 1
ATOM 811 C CA . VAL A 1 104 ? 11.375 14.627 -18.575 1.00 95.50 104 VAL A CA 1
ATOM 812 C C . VAL A 1 104 ? 10.004 14.539 -17.893 1.00 95.50 104 VAL A C 1
ATOM 814 O O . VAL A 1 104 ? 9.648 15.405 -17.099 1.00 95.50 104 VAL A O 1
ATOM 817 N N . LYS A 1 105 ? 9.232 13.488 -18.195 1.00 95.81 105 LYS A N 1
ATOM 818 C CA . LYS A 1 105 ? 7.915 13.237 -17.591 1.00 95.81 105 LYS A CA 1
ATOM 819 C C . LYS A 1 105 ? 7.982 12.463 -16.274 1.00 95.81 105 LYS A C 1
ATOM 821 O O . LYS A 1 105 ? 6.926 12.136 -15.739 1.00 95.81 105 LYS A O 1
ATOM 826 N N . TYR A 1 106 ? 9.179 12.159 -15.764 1.00 96.00 106 TYR A N 1
ATOM 827 C CA . TYR A 1 106 ? 9.332 11.423 -14.516 1.00 96.00 106 TYR A CA 1
ATOM 828 C C . TYR A 1 106 ? 8.481 12.028 -13.398 1.00 96.00 106 TYR A C 1
ATOM 830 O O . TYR A 1 106 ? 8.605 13.206 -13.055 1.00 96.00 106 TYR A O 1
ATOM 838 N N . ASN A 1 107 ? 7.637 11.197 -12.803 1.00 96.94 107 ASN A N 1
ATOM 839 C CA . ASN A 1 107 ? 6.830 11.555 -11.657 1.00 96.94 107 ASN A CA 1
ATOM 840 C C . ASN A 1 107 ? 6.570 10.295 -10.830 1.00 96.94 107 ASN A C 1
ATOM 842 O O . ASN A 1 107 ? 5.839 9.398 -11.246 1.00 96.94 107 ASN A O 1
ATOM 846 N N . TYR A 1 108 ? 7.159 10.247 -9.637 1.00 94.88 108 TYR A N 1
ATOM 847 C CA . TYR A 1 108 ? 7.116 9.070 -8.773 1.00 94.88 108 TYR A CA 1
ATOM 848 C C . TYR A 1 108 ? 5.687 8.664 -8.370 1.00 94.88 108 TYR A C 1
ATOM 850 O O . TYR A 1 108 ? 5.358 7.478 -8.382 1.00 94.88 108 TYR A O 1
ATOM 858 N N . GLU A 1 109 ? 4.815 9.632 -8.079 1.00 92.62 109 GLU A N 1
ATOM 859 C CA . GLU A 1 109 ? 3.426 9.365 -7.689 1.00 92.62 109 GLU A CA 1
ATOM 860 C C . GLU A 1 109 ? 2.610 8.802 -8.858 1.00 92.62 109 GLU A C 1
ATOM 862 O O . GLU A 1 109 ? 1.887 7.813 -8.707 1.00 92.62 109 GLU A O 1
ATOM 867 N N . ILE A 1 110 ? 2.746 9.403 -10.045 1.00 94.31 110 ILE A N 1
ATOM 868 C CA . ILE A 1 110 ? 2.074 8.926 -11.262 1.00 94.31 110 ILE A CA 1
ATOM 869 C C . ILE A 1 110 ? 2.601 7.538 -11.636 1.00 94.31 110 ILE A C 1
ATOM 871 O O . ILE A 1 110 ? 1.809 6.638 -11.921 1.00 94.31 110 ILE A O 1
ATOM 875 N N . CYS A 1 111 ? 3.916 7.333 -11.553 1.00 94.94 111 CYS A N 1
ATOM 876 C CA . CYS A 1 111 ? 4.536 6.033 -11.755 1.00 94.94 111 CYS A CA 1
ATOM 877 C C . CYS A 1 111 ? 3.952 4.966 -10.820 1.00 94.94 111 CYS A C 1
ATOM 879 O O . CYS A 1 111 ? 3.544 3.898 -11.277 1.00 94.94 111 CYS A O 1
ATOM 881 N N . GLY A 1 112 ? 3.837 5.268 -9.523 1.00 92.75 112 GLY A N 1
ATOM 882 C CA . GLY A 1 112 ? 3.242 4.363 -8.543 1.00 92.75 112 GLY A CA 1
ATOM 883 C C . GLY A 1 112 ? 1.822 3.938 -8.918 1.00 92.75 112 GLY A C 1
ATOM 884 O O . GLY A 1 112 ? 1.486 2.757 -8.825 1.00 92.75 112 GLY A O 1
ATOM 885 N N . ARG A 1 113 ? 1.002 4.867 -9.427 1.00 90.19 113 ARG A N 1
ATOM 886 C CA . ARG A 1 113 ? -0.351 4.562 -9.925 1.00 90.19 113 ARG A CA 1
ATOM 887 C C . ARG A 1 113 ? -0.335 3.695 -11.181 1.00 90.19 113 ARG A C 1
ATOM 889 O O . ARG A 1 113 ? -1.185 2.814 -11.307 1.00 90.19 113 ARG A O 1
ATOM 896 N N . TYR A 1 114 ? 0.613 3.898 -12.097 1.00 90.69 114 TYR A N 1
ATOM 897 C CA . TYR A 1 114 ? 0.785 3.008 -13.248 1.00 90.69 114 TYR A CA 1
ATOM 898 C C . TYR A 1 114 ? 1.172 1.601 -12.810 1.00 90.69 114 TYR A C 1
ATOM 900 O O . TYR A 1 114 ? 0.495 0.654 -13.198 1.00 90.69 114 TYR A O 1
ATOM 908 N N . VAL A 1 115 ? 2.197 1.452 -11.967 1.00 90.19 115 VAL A N 1
ATOM 909 C CA . VAL A 1 115 ? 2.624 0.148 -11.436 1.00 90.19 115 VAL A CA 1
ATOM 910 C C . VAL A 1 115 ? 1.467 -0.542 -10.731 1.00 90.19 115 VAL A C 1
ATOM 912 O O . VAL A 1 115 ? 1.179 -1.701 -11.027 1.00 90.19 115 VAL A O 1
ATOM 915 N N . LEU A 1 116 ? 0.765 0.186 -9.858 1.00 86.62 116 LEU A N 1
ATOM 916 C CA . LEU A 1 116 ? -0.411 -0.324 -9.172 1.00 86.62 116 LEU A CA 1
ATOM 917 C C . LEU A 1 116 ? -1.471 -0.788 -10.160 1.00 86.62 116 LEU A C 1
ATOM 919 O O . LEU A 1 116 ? -2.028 -1.855 -9.969 1.00 86.62 116 LEU A O 1
ATOM 923 N N . ASN A 1 117 ? -1.754 -0.016 -11.209 1.00 85.12 117 ASN A N 1
ATOM 924 C CA . ASN A 1 117 ? -2.719 -0.401 -12.228 1.00 85.12 117 ASN A CA 1
ATOM 925 C C . ASN A 1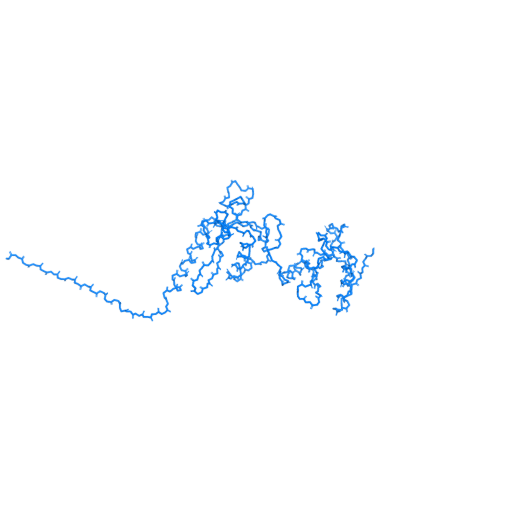 117 ? -2.247 -1.604 -13.046 1.00 85.12 117 ASN A C 1
ATOM 927 O O . ASN A 1 117 ? -3.060 -2.465 -13.337 1.00 85.12 117 ASN A O 1
ATOM 931 N N . LEU A 1 118 ? -0.970 -1.713 -13.404 1.00 86.00 118 LEU A N 1
ATOM 932 C CA . LEU A 1 118 ? -0.442 -2.832 -14.189 1.00 86.00 118 LEU A CA 1
ATOM 933 C C . LEU A 1 118 ? -0.434 -4.145 -13.409 1.00 86.00 118 LEU A C 1
ATOM 935 O O . LEU A 1 118 ? -0.767 -5.192 -13.967 1.00 86.00 118 LEU A O 1
ATOM 939 N N . THR A 1 119 ? -0.120 -4.105 -12.112 1.00 80.19 119 THR A N 1
ATOM 940 C CA . THR A 1 119 ? -0.247 -5.288 -11.248 1.00 80.19 119 THR A CA 1
ATOM 941 C C . THR A 1 119 ? -1.697 -5.770 -11.191 1.00 80.19 119 THR A C 1
ATOM 943 O O . THR A 1 119 ? -1.918 -6.957 -10.941 1.00 80.19 119 THR A O 1
ATOM 946 N N . ARG A 1 120 ? -2.672 -4.906 -11.546 1.00 75.88 120 ARG A N 1
ATOM 947 C CA . ARG A 1 120 ? -4.086 -5.280 -11.624 1.00 75.88 120 ARG A CA 1
ATOM 948 C C . ARG A 1 120 ? -4.455 -6.301 -12.673 1.00 75.88 120 ARG A C 1
ATOM 950 O O . ARG A 1 120 ? -5.363 -7.102 -12.471 1.00 75.88 120 ARG A O 1
ATOM 957 N N . PHE A 1 121 ? -3.762 -6.273 -13.800 1.00 70.31 121 PHE A N 1
ATOM 958 C CA . PHE A 1 121 ? -4.213 -6.980 -14.993 1.00 70.31 121 PHE A CA 1
ATOM 959 C C . PHE A 1 121 ? -3.533 -8.339 -15.196 1.00 70.31 121 PHE A C 1
ATOM 961 O O . PHE A 1 121 ? -3.935 -9.084 -16.083 1.00 70.31 121 PHE A O 1
ATOM 968 N N . ASN A 1 122 ? -2.537 -8.697 -14.374 1.00 62.03 122 ASN A N 1
ATOM 969 C CA . ASN A 1 122 ? -1.499 -9.634 -14.801 1.00 62.03 122 ASN A CA 1
ATOM 970 C C . ASN A 1 122 ? -1.296 -10.931 -14.001 1.00 62.03 122 ASN A C 1
ATOM 972 O O . ASN A 1 122 ? -0.194 -11.486 -13.984 1.00 62.03 122 ASN A O 1
ATOM 976 N N . GLY A 1 123 ? -2.355 -11.494 -13.416 1.00 50.03 123 GLY A N 1
ATOM 977 C CA . GLY A 1 123 ? -2.359 -12.917 -13.061 1.00 50.03 123 GLY A CA 1
ATOM 978 C C . GLY A 1 123 ? -3.344 -13.336 -11.964 1.00 50.03 123 GLY A C 1
ATOM 979 O O . GLY A 1 123 ? -3.812 -12.500 -11.197 1.00 50.03 123 GLY A O 1
ATOM 980 N N . PRO A 1 124 ? -3.612 -14.652 -11.844 1.00 43.12 124 PRO A N 1
ATOM 981 C CA . PRO A 1 124 ? -4.566 -15.238 -10.899 1.00 43.12 124 PRO A CA 1
ATOM 982 C C . PRO A 1 124 ? -4.035 -15.338 -9.453 1.00 43.12 124 PRO A C 1
ATOM 984 O O . PRO A 1 124 ? -4.644 -16.006 -8.630 1.00 43.12 124 PRO A O 1
ATOM 987 N N . ASN A 1 125 ? -2.903 -14.696 -9.136 1.00 46.59 125 ASN A N 1
ATOM 988 C CA . ASN A 1 125 ? -2.283 -14.677 -7.810 1.00 46.59 125 ASN A CA 1
ATOM 989 C C . ASN A 1 125 ? -1.613 -13.317 -7.549 1.00 46.59 125 ASN A C 1
ATOM 991 O O . ASN A 1 125 ? -0.501 -13.052 -8.001 1.00 46.59 125 ASN A O 1
ATOM 995 N N . HIS A 1 126 ? -2.328 -12.467 -6.817 1.00 51.41 126 HIS A N 1
ATOM 996 C CA . HIS A 1 126 ? -1.854 -11.652 -5.695 1.00 51.41 126 HIS A CA 1
ATOM 997 C C . HIS A 1 126 ? -0.447 -11.004 -5.719 1.00 51.41 126 HIS A C 1
ATOM 999 O O . HIS A 1 126 ? 0.149 -10.868 -4.657 1.00 51.41 126 HIS A O 1
ATOM 1005 N N . LEU A 1 127 ? 0.061 -10.437 -6.822 1.00 52.75 127 LEU A N 1
ATOM 1006 C CA . LEU A 1 127 ? 1.111 -9.383 -6.729 1.00 52.75 127 LEU A CA 1
ATOM 1007 C C . LEU A 1 127 ? 0.583 -8.070 -6.103 1.00 52.75 127 LEU A C 1
ATOM 1009 O O . LEU A 1 127 ? 1.088 -6.978 -6.341 1.00 52.75 127 LEU A O 1
ATOM 1013 N N . TYR A 1 128 ? -0.494 -8.177 -5.343 1.00 57.88 128 TYR A N 1
ATOM 1014 C CA . TYR A 1 128 ? -1.592 -7.232 -5.357 1.00 57.88 128 TYR A CA 1
ATOM 1015 C C . TYR A 1 128 ? -1.881 -6.664 -3.986 1.00 57.88 128 TYR A C 1
ATOM 1017 O O . TYR A 1 128 ? -2.552 -5.645 -3.893 1.00 57.88 128 TYR A O 1
ATOM 1025 N N . VAL A 1 129 ? -1.440 -7.314 -2.915 1.00 60.22 129 VAL A N 1
ATOM 1026 C CA . VAL A 1 129 ? -2.096 -7.023 -1.645 1.00 60.22 129 VAL A CA 1
ATOM 1027 C C . VAL A 1 129 ? -1.552 -5.734 -1.039 1.00 60.22 129 VAL A C 1
ATOM 1029 O O . VAL A 1 129 ? -2.329 -4.964 -0.502 1.00 60.22 129 VAL A O 1
ATOM 1032 N N . ARG A 1 130 ? -0.265 -5.408 -1.201 1.00 76.75 130 ARG A N 1
ATOM 1033 C CA . ARG A 1 130 ? 0.355 -4.330 -0.412 1.00 76.75 130 ARG A CA 1
ATOM 1034 C C . ARG A 1 130 ? 1.453 -3.573 -1.150 1.00 76.75 130 ARG A C 1
ATOM 1036 O O . ARG A 1 130 ? 2.578 -3.475 -0.667 1.00 76.75 130 ARG A O 1
ATOM 1043 N N . LEU A 1 131 ? 1.139 -3.021 -2.323 1.00 86.06 131 LEU A N 1
ATOM 1044 C CA . LEU A 1 131 ? 2.059 -2.077 -2.957 1.00 86.06 131 LEU A CA 1
ATOM 1045 C C . LEU A 1 131 ? 2.169 -0.807 -2.096 1.00 86.06 131 LEU A C 1
ATOM 1047 O O . LEU A 1 131 ? 1.153 -0.216 -1.711 1.00 86.06 131 LEU A O 1
ATOM 1051 N N . ARG A 1 132 ? 3.401 -0.408 -1.782 1.00 90.00 132 ARG A N 1
ATOM 1052 C CA . ARG A 1 132 ? 3.730 0.794 -1.009 1.00 90.00 132 ARG A CA 1
ATOM 1053 C C . ARG A 1 132 ? 4.891 1.547 -1.650 1.00 90.00 132 ARG A C 1
ATOM 1055 O O . ARG A 1 132 ? 5.708 0.954 -2.358 1.00 90.00 132 ARG A O 1
ATOM 1062 N N . ASN A 1 133 ? 4.982 2.837 -1.363 1.00 92.25 133 ASN A N 1
ATOM 1063 C CA . ASN A 1 133 ? 6.132 3.653 -1.724 1.00 92.25 133 ASN A CA 1
ATOM 1064 C C . ASN A 1 133 ? 7.409 3.139 -1.029 1.00 92.25 133 ASN A C 1
ATOM 1066 O O . ASN A 1 133 ? 7.369 2.401 -0.040 1.00 92.25 133 ASN A O 1
ATOM 1070 N N . TYR A 1 134 ? 8.566 3.472 -1.589 1.00 93.75 134 TYR A N 1
ATOM 1071 C CA . TYR A 1 134 ? 9.874 3.198 -1.004 1.00 93.75 134 TYR A CA 1
ATOM 1072 C C . TYR A 1 134 ? 10.658 4.513 -0.921 1.00 93.75 134 TYR A C 1
ATOM 1074 O O . TYR A 1 134 ? 10.692 5.252 -1.907 1.00 93.75 134 TYR A O 1
ATOM 1082 N N . PRO A 1 135 ? 11.363 4.791 0.191 1.00 92.12 135 PRO A N 1
ATOM 1083 C CA . PRO A 1 135 ? 11.596 3.916 1.351 1.00 92.12 135 PRO A CA 1
ATOM 1084 C C . PRO A 1 135 ? 10.573 4.054 2.488 1.00 92.12 135 PRO A C 1
ATOM 1086 O O . PRO A 1 135 ? 10.633 3.301 3.456 1.00 92.12 135 PRO A O 1
ATOM 1089 N N . ASP A 1 136 ? 9.661 5.013 2.387 1.00 89.62 136 ASP A N 1
ATOM 1090 C CA . ASP A 1 136 ? 8.714 5.420 3.430 1.00 89.62 136 ASP A CA 1
ATOM 1091 C C . ASP A 1 136 ? 7.602 4.397 3.720 1.00 89.62 136 ASP A C 1
ATOM 1093 O O . ASP A 1 136 ? 6.978 4.465 4.775 1.00 89.62 136 ASP A O 1
ATOM 1097 N N . LYS A 1 137 ? 7.360 3.438 2.815 1.00 88.75 137 LYS A N 1
ATOM 1098 C CA . LYS A 1 137 ? 6.312 2.406 2.931 1.00 88.75 137 LYS A CA 1
ATOM 1099 C C . LYS A 1 137 ? 4.893 2.980 3.029 1.00 88.75 137 LYS A C 1
ATOM 1101 O O . LYS A 1 137 ? 3.974 2.272 3.445 1.00 88.75 137 LYS A O 1
ATOM 1106 N N . SER A 1 138 ? 4.691 4.224 2.591 1.00 87.81 138 SER A N 1
ATOM 1107 C CA . SER A 1 138 ? 3.368 4.850 2.544 1.00 87.81 138 SER A CA 1
ATOM 1108 C C . SER A 1 138 ? 2.493 4.232 1.447 1.00 87.81 138 SER A C 1
ATOM 1110 O O . SER A 1 138 ? 2.976 3.604 0.497 1.00 87.81 138 SER A O 1
ATOM 1112 N N . LYS A 1 139 ? 1.171 4.356 1.584 1.00 87.56 139 LYS A N 1
ATOM 1113 C CA . LYS A 1 139 ? 0.215 3.863 0.583 1.00 87.56 139 LYS A CA 1
ATOM 1114 C C . LYS A 1 139 ? 0.278 4.707 -0.687 1.00 87.56 139 LYS A C 1
ATOM 1116 O O . LYS A 1 139 ? 0.293 5.928 -0.619 1.00 87.56 139 LYS A O 1
ATOM 1121 N N . ILE A 1 140 ? 0.248 4.044 -1.844 1.00 88.00 140 ILE A N 1
ATOM 1122 C CA . ILE A 1 140 ? 0.175 4.723 -3.150 1.00 88.00 140 ILE A CA 1
ATOM 1123 C C . ILE A 1 140 ? -1.210 5.328 -3.381 1.00 88.00 140 ILE A C 1
ATOM 1125 O O . ILE A 1 140 ? -1.345 6.409 -3.951 1.00 88.00 140 ILE A O 1
ATOM 1129 N N . GLU A 1 141 ? -2.248 4.621 -2.949 1.00 86.44 141 GLU A N 1
ATOM 1130 C CA . GLU A 1 141 ? -3.618 5.107 -2.994 1.00 86.44 141 GLU A CA 1
ATOM 1131 C C . GLU A 1 141 ? -4.415 4.570 -1.807 1.00 86.44 141 GLU A C 1
ATOM 1133 O O . GLU A 1 141 ? -4.081 3.542 -1.212 1.00 86.44 141 GLU A O 1
ATOM 1138 N N . LEU A 1 142 ? -5.511 5.261 -1.517 1.00 86.00 142 LEU A N 1
ATOM 1139 C CA . LEU A 1 142 ? -6.528 4.804 -0.592 1.00 86.00 142 LEU A CA 1
ATOM 1140 C C . LEU A 1 142 ? -7.351 3.681 -1.233 1.00 86.00 142 LEU A C 1
ATOM 1142 O O . LEU A 1 142 ? -7.982 3.889 -2.271 1.00 86.00 142 LEU A O 1
ATOM 1146 N N . ASN A 1 143 ? -7.397 2.510 -0.598 1.00 87.06 143 ASN A N 1
ATOM 1147 C CA . ASN A 1 143 ? -8.196 1.391 -1.082 1.00 87.06 143 ASN A CA 1
ATOM 1148 C C . ASN A 1 143 ? -8.930 0.707 0.081 1.00 87.06 143 ASN A C 1
ATOM 1150 O O . ASN A 1 143 ? -8.391 -0.215 0.693 1.00 87.06 143 ASN A O 1
ATOM 1154 N N . PRO A 1 144 ? -10.182 1.105 0.374 1.00 89.62 144 PRO A N 1
ATOM 1155 C CA . PRO A 1 144 ? -10.889 0.619 1.556 1.00 89.62 144 PRO A CA 1
ATOM 1156 C C . PRO A 1 144 ? -11.081 -0.896 1.605 1.00 89.62 144 PRO A C 1
ATOM 1158 O O . PRO A 1 144 ? -11.197 -1.469 2.687 1.00 89.62 144 PRO A O 1
ATOM 1161 N N . ARG A 1 145 ? -11.136 -1.550 0.436 1.00 86.75 145 ARG A N 1
ATOM 1162 C CA . ARG A 1 145 ? -11.268 -3.005 0.337 1.00 86.75 145 ARG A CA 1
ATOM 1163 C C . ARG A 1 145 ? -9.977 -3.699 0.756 1.00 86.75 145 ARG A C 1
ATOM 1165 O O . ARG A 1 145 ? -10.036 -4.592 1.592 1.00 86.75 145 ARG A O 1
ATOM 1172 N N . ILE A 1 146 ? -8.845 -3.279 0.193 1.00 85.38 146 ILE A N 1
ATOM 1173 C CA . ILE A 1 146 ? -7.533 -3.821 0.563 1.00 85.38 146 ILE A CA 1
ATOM 1174 C C . ILE A 1 146 ? -7.268 -3.540 2.044 1.00 85.38 146 ILE A C 1
ATOM 1176 O O . ILE A 1 146 ? -6.918 -4.447 2.786 1.00 85.38 146 ILE A O 1
ATOM 1180 N N . ASP A 1 147 ? -7.553 -2.328 2.511 1.00 90.12 147 ASP A N 1
ATOM 1181 C CA . ASP A 1 147 ? -7.370 -1.951 3.913 1.00 90.12 147 ASP A CA 1
ATOM 1182 C C . ASP A 1 147 ? -8.206 -2.811 4.870 1.00 90.12 147 ASP A C 1
ATOM 1184 O O . ASP A 1 147 ? -7.740 -3.172 5.952 1.00 90.12 147 ASP A O 1
ATOM 1188 N N . ALA A 1 148 ? -9.428 -3.177 4.469 1.00 90.88 148 ALA A N 1
ATOM 1189 C CA . ALA A 1 148 ? -10.274 -4.099 5.221 1.00 90.88 148 ALA A CA 1
ATOM 1190 C C . ALA A 1 148 ? -9.680 -5.513 5.268 1.00 90.88 148 ALA A C 1
ATOM 1192 O O . ALA A 1 148 ? -9.666 -6.140 6.329 1.00 90.88 148 ALA A O 1
ATOM 1193 N N . GLU A 1 149 ? -9.205 -6.012 4.122 1.00 89.25 149 GLU A N 1
ATOM 1194 C CA . GLU A 1 149 ? -8.557 -7.321 3.997 1.00 89.25 149 GLU A CA 1
ATOM 1195 C C . GLU A 1 149 ? -7.298 -7.373 4.880 1.00 89.25 149 GLU A C 1
ATOM 1197 O O . GLU A 1 149 ? -7.183 -8.255 5.730 1.00 89.25 149 GLU A O 1
ATOM 1202 N N . GLU A 1 150 ? -6.427 -6.364 4.796 1.00 88.75 150 GLU A N 1
ATOM 1203 C CA . GLU A 1 150 ? -5.224 -6.247 5.625 1.00 88.75 150 GLU A CA 1
ATOM 1204 C C . GLU A 1 150 ? -5.537 -6.122 7.124 1.00 88.75 150 GLU A C 1
ATOM 1206 O O . GLU A 1 150 ? -4.842 -6.710 7.955 1.00 88.75 150 GLU A O 1
ATOM 1211 N N . CYS A 1 151 ? -6.569 -5.354 7.490 1.00 93.25 151 CYS A N 1
ATOM 1212 C CA . CYS A 1 151 ? -7.017 -5.235 8.877 1.00 93.25 151 CYS A CA 1
ATOM 1213 C C . CYS A 1 151 ? -7.460 -6.600 9.424 1.00 93.25 151 CYS A C 1
ATOM 1215 O O . CYS A 1 151 ? -7.030 -7.020 10.499 1.00 93.25 151 CYS A O 1
ATOM 1217 N N . LYS A 1 152 ? -8.271 -7.330 8.650 1.00 92.75 152 LYS A N 1
ATOM 1218 C CA . LYS A 1 152 ? -8.806 -8.641 9.029 1.00 92.75 152 LYS A CA 1
ATOM 1219 C C . LYS A 1 152 ? -7.723 -9.714 9.134 1.00 92.75 152 LYS A C 1
ATOM 1221 O O . LYS A 1 152 ? -7.763 -10.524 10.055 1.00 92.75 152 LYS A O 1
ATOM 1226 N N . GLU A 1 153 ? -6.752 -9.727 8.225 1.00 90.06 153 GLU A N 1
ATOM 1227 C CA . GLU A 1 153 ? -5.616 -10.660 8.275 1.00 90.06 153 GLU A CA 1
ATOM 1228 C C . GLU A 1 153 ? -4.776 -10.505 9.548 1.00 90.06 153 GLU A C 1
ATOM 1230 O O . GLU A 1 153 ? -4.236 -11.485 10.055 1.00 90.06 153 GLU A O 1
ATOM 1235 N N . LYS A 1 154 ? -4.715 -9.289 10.104 1.00 90.19 154 LYS A N 1
ATOM 1236 C CA . LYS A 1 154 ? -4.081 -8.999 11.400 1.00 90.19 154 LYS A CA 1
ATOM 1237 C C . LYS A 1 154 ? -4.979 -9.333 12.605 1.00 90.19 154 LYS A C 1
ATOM 1239 O O . LYS A 1 154 ? -4.648 -8.976 13.731 1.00 90.19 154 LYS A O 1
ATOM 1244 N N . GLY A 1 155 ? -6.115 -10.000 12.388 1.00 92.31 155 GLY A N 1
ATOM 1245 C CA . GLY A 1 155 ? -7.107 -10.304 13.425 1.00 92.31 155 GLY A CA 1
ATOM 1246 C C . GLY A 1 155 ? -7.956 -9.101 13.845 1.00 92.31 155 GLY A C 1
ATOM 1247 O O . GLY A 1 155 ? -8.623 -9.154 14.877 1.00 92.31 155 GLY A O 1
ATOM 1248 N N . GLY A 1 156 ? -7.908 -8.016 13.072 1.00 93.81 156 GLY A N 1
ATOM 1249 C CA . GLY A 1 156 ? -8.603 -6.772 13.352 1.00 93.81 156 GLY A CA 1
ATOM 1250 C C . GLY A 1 156 ? -10.066 -6.741 12.944 1.00 93.81 156 GLY A C 1
ATOM 1251 O O . GLY A 1 156 ? -10.569 -7.600 12.216 1.00 93.81 156 GLY A O 1
ATOM 1252 N N . ILE A 1 157 ? -10.724 -5.673 13.381 1.00 93.25 157 ILE A N 1
ATOM 1253 C CA . ILE A 1 157 ? -12.088 -5.309 13.010 1.00 93.25 157 ILE A CA 1
ATOM 1254 C C . ILE A 1 157 ? -12.018 -3.963 12.287 1.00 93.25 157 ILE A C 1
ATOM 1256 O O . ILE A 1 157 ? -11.398 -3.019 12.773 1.00 93.25 157 ILE A O 1
ATOM 1260 N N . GLN A 1 158 ? -12.646 -3.867 11.116 1.00 93.44 158 GLN A N 1
ATOM 1261 C CA . GLN A 1 158 ? -12.808 -2.588 10.431 1.00 93.44 158 GLN A CA 1
ATOM 1262 C C . GLN A 1 158 ? -14.165 -1.991 10.806 1.00 93.44 158 GLN A C 1
ATOM 1264 O O . GLN A 1 158 ? -15.207 -2.523 10.427 1.00 93.44 158 GLN A O 1
ATOM 1269 N N . LEU A 1 159 ? -14.136 -0.874 11.521 1.00 93.00 159 LEU A N 1
ATOM 1270 C CA . LEU A 1 159 ? -15.301 -0.069 11.868 1.00 93.00 159 LEU A CA 1
ATOM 1271 C C . LEU A 1 159 ? -15.553 0.926 10.735 1.00 93.00 159 LEU A C 1
ATOM 1273 O O . LEU A 1 159 ? -14.626 1.624 10.328 1.00 93.00 159 LEU A O 1
ATOM 1277 N N . LYS A 1 160 ? -16.777 0.993 10.207 1.00 92.12 160 LYS A N 1
ATOM 1278 C CA . LYS A 1 160 ? -17.139 1.891 9.098 1.00 92.12 160 LYS A CA 1
ATOM 1279 C C . LYS A 1 160 ? -18.102 2.963 9.584 1.00 92.12 160 LYS A C 1
ATOM 1281 O O . LYS A 1 160 ? -18.948 2.703 10.428 1.00 92.12 160 LYS A O 1
ATOM 1286 N N . TYR A 1 161 ? -18.007 4.158 9.021 1.00 91.06 161 TYR A N 1
ATOM 1287 C CA . TYR A 1 161 ? -18.884 5.270 9.358 1.00 91.06 161 TYR A CA 1
ATOM 1288 C C . TYR A 1 161 ? -19.476 5.866 8.090 1.00 91.06 161 TYR A C 1
ATOM 1290 O O . TYR A 1 161 ? -18.729 6.328 7.249 1.00 91.06 161 TYR A O 1
ATOM 1298 N N . GLN A 1 162 ? -20.802 5.871 7.942 1.00 88.44 162 GLN A N 1
ATOM 1299 C CA . GLN A 1 162 ? -21.565 6.473 6.827 1.00 88.44 162 GLN A CA 1
ATOM 1300 C C . GLN A 1 162 ? -21.290 5.943 5.401 1.00 88.44 162 GLN A C 1
ATOM 1302 O O . GLN A 1 162 ? -22.237 5.753 4.641 1.00 88.44 162 GLN A O 1
ATOM 1307 N N . ASN A 1 163 ? -20.039 5.727 4.991 1.00 90.25 163 ASN A N 1
ATOM 1308 C CA . ASN A 1 163 ? -19.647 5.241 3.672 1.00 90.25 163 ASN A CA 1
ATOM 1309 C C . ASN A 1 163 ? -18.351 4.409 3.723 1.00 90.25 163 ASN A C 1
ATOM 1311 O O . ASN A 1 163 ? -17.683 4.304 4.748 1.00 90.25 163 ASN A O 1
ATOM 1315 N N . VAL A 1 164 ? -17.985 3.807 2.588 1.00 88.94 164 VAL A N 1
ATOM 1316 C CA . VAL A 1 164 ? -16.850 2.873 2.502 1.00 88.94 164 VAL A CA 1
ATOM 1317 C C . VAL A 1 164 ? -15.478 3.520 2.687 1.00 88.94 164 VAL A C 1
ATOM 1319 O O . VAL A 1 164 ? -14.541 2.798 2.988 1.00 88.94 164 VAL A O 1
ATOM 1322 N N . PHE A 1 165 ? -15.335 4.837 2.514 1.00 91.81 165 PHE A N 1
ATOM 1323 C CA . PHE A 1 165 ? -14.055 5.543 2.649 1.00 91.81 165 PHE A CA 1
ATOM 1324 C C . PHE A 1 165 ? -13.808 6.083 4.059 1.00 91.81 165 PHE A C 1
ATOM 1326 O O . PHE A 1 165 ? -12.712 6.544 4.347 1.00 91.81 165 PHE A O 1
ATOM 1333 N N . GLN A 1 166 ? -14.795 6.017 4.946 1.00 93.88 166 GLN A N 1
ATOM 1334 C CA . GLN A 1 166 ? -14.672 6.447 6.333 1.00 93.88 166 GLN A CA 1
ATOM 1335 C C . GLN A 1 166 ? -14.612 5.207 7.220 1.00 93.88 166 GLN A C 1
ATOM 1337 O O . GLN A 1 166 ? -15.632 4.587 7.522 1.00 93.88 166 GLN A O 1
ATOM 1342 N N . TYR A 1 167 ? -13.400 4.814 7.601 1.00 94.9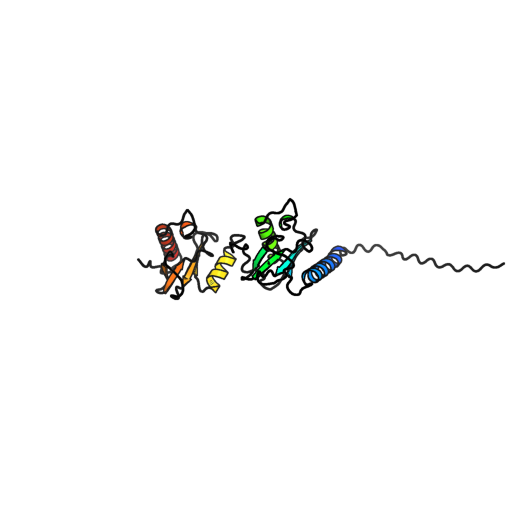4 167 TYR A N 1
ATOM 1343 C CA . TYR A 1 167 ? -13.177 3.598 8.375 1.00 94.94 167 TYR A CA 1
ATOM 1344 C C . TYR A 1 167 ? -12.005 3.707 9.341 1.00 94.94 167 TYR A C 1
ATOM 1346 O O . TYR A 1 167 ? -11.061 4.468 9.132 1.00 94.94 167 TYR A O 1
ATOM 1354 N N . ILE A 1 168 ? -12.073 2.887 10.385 1.00 95.69 168 ILE A N 1
ATOM 1355 C CA . ILE A 1 168 ? -11.068 2.743 11.434 1.00 95.69 168 ILE A CA 1
ATOM 1356 C C . ILE A 1 168 ? -10.746 1.256 11.545 1.00 95.69 168 ILE A C 1
ATOM 1358 O O . ILE A 1 168 ? -11.651 0.440 11.720 1.00 95.69 168 ILE A O 1
ATOM 1362 N N . CYS A 1 169 ? -9.472 0.890 11.439 1.00 95.50 169 CYS A N 1
ATOM 1363 C CA . CYS A 1 169 ? -9.032 -0.459 11.773 1.00 95.50 169 CYS A CA 1
ATOM 1364 C C . CYS A 1 169 ? -8.673 -0.511 13.253 1.00 95.50 169 CYS A C 1
ATOM 1366 O O . CYS A 1 169 ? -7.862 0.287 13.726 1.00 95.50 169 CYS A O 1
ATOM 1368 N N . VAL A 1 170 ? -9.244 -1.467 13.976 1.00 94.62 170 VAL A N 1
ATOM 1369 C CA . VAL A 1 170 ? -8.860 -1.765 15.354 1.00 94.62 170 VAL A CA 1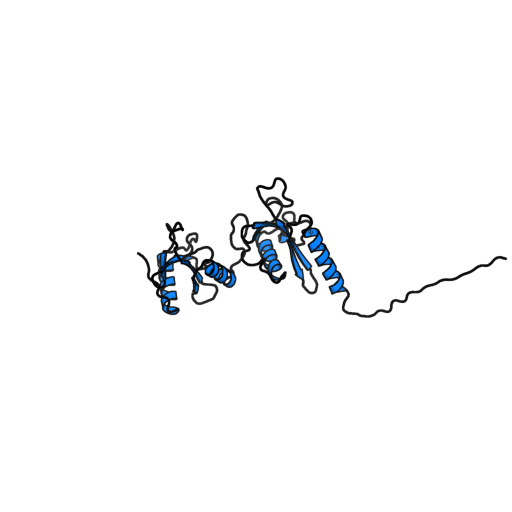
ATOM 1370 C C . VAL A 1 170 ? -8.267 -3.165 15.421 1.00 94.62 170 VAL A C 1
ATOM 1372 O O . VAL A 1 170 ? -8.848 -4.117 14.899 1.00 94.62 170 VAL A O 1
ATOM 1375 N N . LEU A 1 171 ? -7.092 -3.295 16.032 1.00 94.19 171 LEU A N 1
ATOM 1376 C CA . LEU A 1 171 ? -6.382 -4.565 16.182 1.00 94.19 171 LEU A CA 1
ATOM 1377 C C . LEU A 1 171 ? -6.441 -5.031 17.637 1.00 94.19 171 LEU A C 1
ATOM 1379 O O . LEU A 1 171 ? -6.422 -4.183 18.529 1.00 94.19 171 LEU A O 1
ATOM 1383 N N . PRO A 1 172 ? -6.532 -6.347 17.893 1.00 92.69 172 PRO A N 1
ATOM 1384 C CA . PRO A 1 172 ? -6.529 -6.862 19.252 1.00 92.69 172 PRO A CA 1
ATOM 1385 C C . PRO A 1 172 ? -5.190 -6.548 19.921 1.00 92.69 172 PRO A C 1
ATOM 1387 O O . PRO A 1 172 ? -4.125 -6.738 19.329 1.00 92.69 172 PRO A O 1
ATOM 1390 N N . ASP A 1 173 ? -5.240 -6.099 21.169 1.00 88.50 173 ASP A N 1
ATOM 1391 C CA . ASP A 1 173 ? -4.035 -5.921 21.965 1.00 88.50 173 ASP A CA 1
ATOM 1392 C C . ASP A 1 173 ? -3.569 -7.276 22.515 1.00 88.50 173 ASP A C 1
ATOM 1394 O O . ASP A 1 173 ? -4.215 -7.888 23.367 1.00 88.50 173 ASP A O 1
ATOM 1398 N N . SER A 1 174 ? -2.434 -7.761 22.008 1.00 80.81 174 SER A N 1
ATOM 1399 C CA . SER A 1 174 ? -1.794 -8.985 22.496 1.00 80.81 174 SER A CA 1
ATOM 1400 C C . SER A 1 174 ? -0.750 -8.736 23.593 1.00 80.81 174 SER A C 1
ATOM 1402 O O . SER A 1 174 ? 0.004 -9.656 23.914 1.00 80.81 174 SER A O 1
ATOM 1404 N N . GLY A 1 175 ? -0.613 -7.500 24.091 1.00 74.44 175 GLY A N 1
ATOM 1405 C CA . GLY A 1 175 ? 0.396 -7.089 25.074 1.00 74.44 175 GLY A CA 1
ATOM 1406 C C . GLY A 1 175 ? 1.831 -7.036 24.533 1.00 74.44 175 GLY A C 1
ATOM 1407 O O . GLY A 1 175 ? 2.782 -7.042 25.309 1.00 74.44 175 GLY A O 1
ATOM 1408 N N . LYS A 1 176 ? 2.002 -7.050 23.205 1.00 73.00 176 LYS A N 1
ATOM 1409 C CA . LYS A 1 176 ? 3.314 -7.033 22.523 1.00 73.00 176 LYS A CA 1
ATOM 1410 C C . LYS A 1 176 ? 3.633 -5.700 21.850 1.00 73.00 176 LYS A C 1
ATOM 1412 O O . LYS A 1 176 ? 4.760 -5.498 21.413 1.00 73.00 176 LYS A O 1
ATOM 1417 N N . GLU A 1 177 ? 2.634 -4.840 21.724 1.00 69.94 177 GLU A N 1
ATOM 1418 C CA . GLU A 1 177 ? 2.727 -3.561 21.035 1.00 69.94 177 GLU A CA 1
ATOM 1419 C C . GLU A 1 177 ? 3.068 -2.457 22.036 1.00 69.94 177 GLU A C 1
ATOM 1421 O O . GLU A 1 177 ? 2.578 -2.465 23.165 1.00 69.94 177 GLU A O 1
ATOM 1426 N N . ASP A 1 178 ? 3.873 -1.482 21.614 1.00 74.25 178 ASP A N 1
ATOM 1427 C CA . ASP A 1 178 ? 3.973 -0.220 22.344 1.00 74.25 178 ASP A CA 1
ATOM 1428 C C . ASP A 1 178 ? 2.685 0.580 22.100 1.00 74.25 178 ASP A C 1
ATOM 1430 O O . ASP A 1 178 ? 2.357 0.951 20.966 1.00 74.25 178 ASP A O 1
ATOM 1434 N N . LEU A 1 179 ? 1.914 0.780 23.167 1.00 74.12 179 LEU A N 1
ATOM 1435 C CA . LEU A 1 179 ? 0.613 1.444 23.129 1.00 74.12 179 LEU A CA 1
ATOM 1436 C C . LEU A 1 179 ? 0.668 2.892 23.622 1.00 74.12 179 LEU A C 1
ATOM 1438 O O . LEU A 1 179 ? -0.388 3.508 23.734 1.00 74.12 179 LEU A O 1
ATOM 1442 N N . GLY A 1 180 ? 1.853 3.445 23.914 1.00 69.88 180 GLY A N 1
ATOM 1443 C CA . GLY A 1 180 ? 1.997 4.711 24.647 1.00 69.88 180 GLY A CA 1
ATOM 1444 C C . GLY A 1 180 ? 1.132 5.872 24.134 1.00 69.88 180 GLY A C 1
ATOM 1445 O O . GLY A 1 180 ? 0.558 6.605 24.937 1.00 69.88 180 GLY A O 1
ATOM 1446 N N . ASN A 1 181 ? 0.967 5.995 22.813 1.00 72.50 181 ASN A N 1
ATOM 1447 C CA . ASN A 1 181 ? 0.156 7.049 22.184 1.00 72.50 181 ASN A CA 1
ATOM 1448 C C . ASN A 1 181 ? -1.135 6.542 21.525 1.00 72.50 181 ASN A C 1
ATOM 1450 O O . ASN A 1 181 ? -1.930 7.340 21.018 1.00 72.50 181 ASN A O 1
ATOM 1454 N N . LYS A 1 182 ? -1.373 5.227 21.543 1.00 80.38 182 LYS A N 1
ATOM 1455 C CA . LYS A 1 182 ? -2.491 4.617 20.826 1.00 80.38 182 LYS A CA 1
ATOM 1456 C C . LYS A 1 182 ? -3.794 4.769 21.608 1.00 80.38 182 LYS A C 1
ATOM 1458 O O . LYS A 1 182 ? -3.835 4.816 22.838 1.00 80.38 182 LYS A O 1
ATOM 1463 N N . ILE A 1 183 ? -4.898 4.830 20.873 1.00 86.19 183 ILE A N 1
ATOM 1464 C CA . ILE A 1 183 ? -6.238 4.793 21.458 1.00 86.19 183 ILE A CA 1
ATOM 1465 C C . ILE A 1 183 ? -6.562 3.342 21.789 1.00 86.19 183 ILE A C 1
ATOM 1467 O O . ILE A 1 183 ? -6.659 2.530 20.872 1.00 86.19 183 ILE A O 1
ATOM 1471 N N . ILE A 1 184 ? -6.743 3.045 23.077 1.00 87.00 184 ILE A N 1
ATOM 1472 C CA . ILE A 1 184 ? -7.137 1.726 23.576 1.00 87.00 184 ILE A CA 1
ATOM 1473 C C . ILE A 1 184 ? -8.636 1.735 23.872 1.00 87.00 184 ILE A C 1
ATOM 1475 O O . ILE A 1 184 ? -9.168 2.666 24.481 1.00 87.00 184 ILE A O 1
ATOM 1479 N N . LEU A 1 185 ? -9.320 0.689 23.435 1.00 88.62 185 LEU A N 1
ATOM 1480 C CA . LEU A 1 185 ? -10.745 0.481 23.647 1.00 88.62 185 LEU A CA 1
ATOM 1481 C C . LEU A 1 185 ? -11.027 -1.002 23.862 1.00 88.62 185 LEU A C 1
ATOM 1483 O O . LEU A 1 185 ? -10.223 -1.861 23.520 1.00 88.62 185 LEU A O 1
ATOM 1487 N N . THR A 1 186 ? -12.187 -1.306 24.414 1.00 87.62 186 THR A N 1
ATOM 1488 C CA . THR A 1 186 ? -12.646 -2.669 24.637 1.00 87.62 186 THR A CA 1
ATOM 1489 C C . THR A 1 186 ? -13.778 -2.966 23.669 1.00 87.62 186 THR A C 1
ATOM 1491 O O . THR A 1 186 ? -14.750 -2.216 23.641 1.00 87.62 186 THR A O 1
ATOM 1494 N N . ILE A 1 187 ? -13.673 -4.057 22.912 1.00 87.12 187 ILE A N 1
ATOM 1495 C CA . ILE A 1 187 ? -14.756 -4.607 22.087 1.00 87.12 187 ILE A CA 1
ATOM 1496 C C . ILE A 1 187 ? -15.076 -5.991 22.626 1.00 87.12 187 ILE A C 1
ATOM 1498 O O . ILE A 1 187 ? -14.180 -6.831 22.705 1.00 87.12 187 ILE A O 1
ATOM 1502 N N . ASP A 1 188 ? -16.326 -6.216 23.033 1.00 85.50 188 ASP A N 1
ATOM 1503 C CA . ASP A 1 188 ? -16.783 -7.496 23.595 1.00 85.50 188 ASP A CA 1
ATOM 1504 C C . ASP A 1 188 ? -15.841 -8.026 24.691 1.00 85.50 188 ASP A C 1
ATOM 1506 O O . ASP A 1 188 ? -15.396 -9.174 24.680 1.00 85.50 188 ASP A O 1
ATOM 1510 N N . GLU A 1 189 ? -15.493 -7.134 25.626 1.00 84.88 189 GLU A N 1
ATOM 1511 C CA . GLU A 1 189 ? -14.612 -7.392 26.780 1.00 84.88 189 GLU A CA 1
ATOM 1512 C C . GLU A 1 189 ? -13.140 -7.691 26.445 1.00 84.88 189 GLU A C 1
ATOM 1514 O O . GLU A 1 189 ? -12.344 -7.959 27.345 1.00 84.88 189 GLU A O 1
ATOM 1519 N N . LYS A 1 190 ? -12.739 -7.572 25.176 1.00 88.75 190 LYS A N 1
ATOM 1520 C CA . LYS A 1 190 ? -11.348 -7.737 24.737 1.00 88.75 190 LYS A CA 1
ATOM 1521 C C . LYS A 1 190 ? -10.709 -6.388 24.409 1.00 88.75 190 LYS A C 1
ATOM 1523 O O . LYS A 1 190 ? -11.382 -5.547 23.814 1.00 88.75 190 LYS A O 1
ATOM 1528 N N . PRO A 1 191 ? -9.435 -6.163 24.768 1.00 90.50 191 PRO A N 1
ATOM 1529 C CA . PRO A 1 191 ? -8.743 -4.921 24.458 1.00 90.50 191 PRO A CA 1
ATOM 1530 C C . PRO A 1 191 ? -8.340 -4.865 22.979 1.00 90.50 191 PRO A C 1
ATOM 1532 O O . PRO A 1 191 ? -7.862 -5.842 22.401 1.00 90.50 191 PRO A O 1
ATOM 1535 N N . TYR A 1 192 ? -8.521 -3.694 22.383 1.00 93.06 192 TYR A N 1
ATOM 1536 C CA . TYR A 1 192 ? -8.146 -3.342 21.022 1.00 93.06 192 TYR A CA 1
ATOM 1537 C C . TYR A 1 192 ? -7.463 -1.976 21.009 1.00 93.06 192 TYR A C 1
ATOM 1539 O O . TYR A 1 192 ? -7.705 -1.138 21.880 1.00 93.06 192 TYR A O 1
ATOM 1547 N N . TYR A 1 193 ? -6.663 -1.720 19.979 1.00 92.31 193 TYR A N 1
ATOM 1548 C CA . TYR A 1 193 ? -6.103 -0.403 19.705 1.00 92.31 193 TYR A CA 1
ATOM 1549 C C . TYR A 1 193 ? -6.387 0.047 18.272 1.00 92.31 193 TYR A C 1
ATOM 1551 O O . TYR A 1 193 ? -6.509 -0.774 17.362 1.00 92.31 193 TYR A O 1
ATOM 1559 N N . VAL A 1 194 ? -6.465 1.361 18.056 1.00 93.25 194 VAL A N 1
ATOM 1560 C CA . VAL A 1 194 ? -6.587 1.938 16.707 1.00 93.25 194 VAL A CA 1
ATOM 1561 C C . VAL A 1 194 ? -5.282 1.751 15.933 1.00 93.25 194 VAL A C 1
ATOM 1563 O O . VAL A 1 194 ? -4.224 2.221 16.354 1.00 93.25 194 VAL A O 1
ATOM 1566 N N . TYR A 1 195 ? -5.358 1.076 14.787 1.00 92.62 195 TYR A N 1
ATOM 1567 C CA . TYR A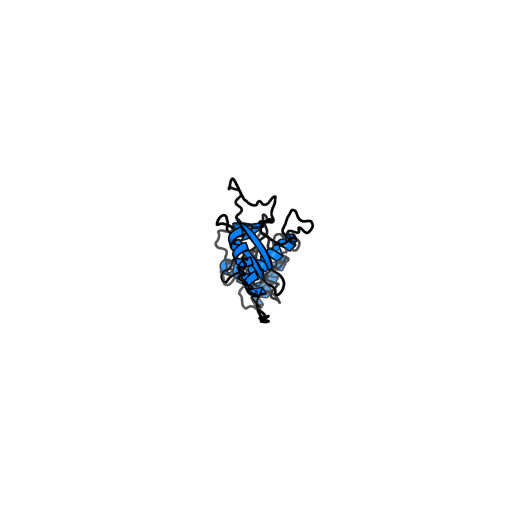 1 195 ? -4.237 0.865 13.879 1.00 92.62 195 TYR A CA 1
ATOM 1568 C C . TYR A 1 195 ? -4.274 1.882 12.739 1.00 92.62 195 TYR A C 1
ATOM 1570 O O . TYR A 1 195 ? -5.169 1.868 11.889 1.00 92.62 195 TYR A O 1
ATOM 1578 N N . THR A 1 196 ? -3.291 2.778 12.744 1.00 90.25 196 THR A N 1
ATOM 1579 C CA . THR A 1 196 ? -3.230 3.971 11.892 1.00 90.25 196 THR A CA 1
ATOM 1580 C C . THR A 1 196 ? -3.089 3.638 10.412 1.00 90.25 196 THR A C 1
ATOM 1582 O O . THR A 1 196 ? -3.825 4.201 9.609 1.00 90.25 196 THR A O 1
ATOM 1585 N N . ASP A 1 197 ? -2.238 2.671 10.051 1.00 87.62 197 ASP A N 1
ATOM 1586 C CA . ASP A 1 197 ? -1.968 2.347 8.643 1.00 87.62 197 ASP A CA 1
ATOM 1587 C C . ASP A 1 197 ? -3.236 1.974 7.863 1.00 87.62 197 ASP A C 1
ATOM 1589 O O . ASP A 1 197 ? -3.318 2.279 6.679 1.00 87.62 197 ASP A O 1
ATOM 1593 N N . ASN A 1 198 ? -4.235 1.351 8.506 1.00 91.50 198 ASN A N 1
ATOM 1594 C CA . ASN A 1 198 ? -5.506 0.927 7.893 1.00 91.50 198 ASN A CA 1
ATOM 1595 C C . ASN A 1 198 ? -6.719 1.704 8.425 1.00 91.50 198 ASN A C 1
ATOM 1597 O O . ASN A 1 198 ? -7.838 1.188 8.450 1.00 91.50 198 ASN A O 1
ATOM 1601 N N . THR A 1 199 ? -6.495 2.948 8.837 1.00 94.00 199 THR A N 1
ATOM 1602 C CA . THR A 1 199 ? -7.528 3.896 9.256 1.00 94.00 199 THR A CA 1
ATOM 1603 C C . THR A 1 199 ? -7.524 5.089 8.304 1.00 94.00 199 THR A C 1
ATOM 1605 O O . THR A 1 199 ? -6.467 5.625 7.997 1.00 94.00 199 THR A O 1
ATOM 1608 N N . ASN A 1 200 ? -8.703 5.511 7.841 1.00 94.88 200 ASN A N 1
ATOM 1609 C CA . ASN A 1 200 ? -8.873 6.668 6.953 1.00 94.88 200 ASN A CA 1
ATOM 1610 C C . ASN A 1 200 ? -9.841 7.693 7.553 1.00 94.88 200 ASN A C 1
ATOM 1612 O O . ASN A 1 200 ? -10.803 8.146 6.932 1.00 94.88 200 ASN A O 1
ATOM 1616 N N . ILE A 1 201 ? -9.617 7.995 8.825 1.00 94.88 201 ILE A N 1
ATOM 1617 C CA . ILE A 1 201 ? -10.323 9.028 9.568 1.00 94.88 201 ILE A CA 1
ATOM 1618 C C . ILE A 1 201 ? -9.254 9.800 10.329 1.00 94.88 201 ILE A C 1
ATOM 1620 O O . ILE A 1 201 ? -8.737 9.316 11.332 1.00 94.88 201 ILE A O 1
ATOM 1624 N N . ASP A 1 202 ? -8.913 10.987 9.833 1.00 93.25 202 ASP A N 1
ATOM 1625 C CA . ASP A 1 202 ? -7.764 11.773 10.298 1.00 93.25 202 ASP A CA 1
ATOM 1626 C C . ASP A 1 202 ? -7.746 12.011 11.810 1.00 93.25 202 ASP A C 1
ATOM 1628 O O . ASP A 1 202 ? -6.697 11.915 12.441 1.00 93.25 202 ASP A O 1
ATOM 1632 N N . LEU A 1 203 ? -8.914 12.254 12.412 1.00 94.31 203 LEU A N 1
ATOM 1633 C CA . LEU A 1 203 ? -9.047 12.451 13.859 1.00 94.31 203 LEU A CA 1
ATOM 1634 C C . LEU A 1 203 ? -8.612 11.228 14.688 1.00 94.31 203 LEU A C 1
ATOM 1636 O O . LEU A 1 203 ? -8.331 11.370 15.874 1.00 94.31 203 LEU A O 1
ATOM 1640 N N . CYS A 1 204 ? -8.510 10.050 14.067 1.00 93.56 204 CYS A N 1
ATOM 1641 C CA . CYS A 1 204 ? -8.050 8.797 14.663 1.00 93.56 204 CYS A CA 1
ATOM 1642 C C . CYS A 1 204 ? -6.602 8.420 14.288 1.00 93.56 204 CYS A C 1
ATOM 1644 O O . CYS A 1 204 ? -6.135 7.361 14.704 1.00 93.56 204 CYS A O 1
ATOM 1646 N N . ILE A 1 205 ? -5.891 9.237 13.503 1.00 92.31 205 ILE A N 1
ATOM 1647 C CA . ILE A 1 205 ? -4.524 8.953 13.040 1.00 92.31 205 ILE A CA 1
ATOM 1648 C C . ILE A 1 205 ? -3.545 9.839 13.809 1.00 92.31 205 ILE A C 1
ATOM 1650 O O . ILE A 1 205 ? -3.538 11.047 13.612 1.00 92.31 205 ILE A O 1
ATOM 1654 N N . GLU A 1 206 ? -2.692 9.253 14.653 1.00 88.50 206 GLU A N 1
ATOM 1655 C CA . GLU A 1 206 ? -1.822 9.998 15.586 1.00 88.50 206 GLU A CA 1
ATOM 1656 C C . GLU A 1 206 ? -0.842 10.979 14.915 1.00 88.50 206 GLU A C 1
ATOM 1658 O O . GLU A 1 206 ? -0.465 11.987 15.505 1.00 88.50 206 GLU A O 1
ATOM 1663 N N . THR A 1 207 ? -0.446 10.704 13.671 1.00 87.06 207 THR A N 1
ATOM 1664 C CA . THR A 1 207 ? 0.450 11.557 12.876 1.00 87.06 207 THR A CA 1
ATOM 1665 C C . THR A 1 207 ? -0.286 12.656 12.103 1.00 87.06 207 THR A C 1
ATOM 1667 O O . THR A 1 207 ? 0.362 13.508 11.491 1.00 87.06 207 THR A O 1
ATOM 1670 N N . SER A 1 208 ? -1.623 12.660 12.107 1.00 90.19 208 SER A N 1
ATOM 1671 C CA . SER A 1 208 ? -2.426 13.672 11.421 1.00 90.19 208 SER A CA 1
ATOM 1672 C C . SER A 1 208 ? -2.473 14.980 12.206 1.00 90.19 208 SER A C 1
ATOM 1674 O O . SER A 1 208 ? -2.616 14.992 13.426 1.00 90.19 208 SER A O 1
ATOM 1676 N N . GLN A 1 209 ? -2.459 16.111 11.496 1.00 93.00 209 GLN A N 1
ATOM 1677 C CA . GLN A 1 209 ? -2.670 17.433 12.102 1.00 93.00 209 GLN A CA 1
ATOM 1678 C C . GLN A 1 209 ? -4.069 17.590 12.717 1.00 93.00 209 GLN A C 1
ATOM 1680 O O . GLN A 1 209 ? -4.260 18.424 13.598 1.00 93.00 209 GLN A O 1
ATOM 1685 N N . ASN A 1 210 ? -5.035 16.782 12.268 1.00 94.44 210 ASN A N 1
ATOM 1686 C CA . ASN A 1 210 ? -6.408 16.785 12.772 1.00 94.44 210 ASN A CA 1
ATOM 1687 C C . ASN A 1 210 ? -6.635 15.743 13.878 1.00 94.44 210 ASN A C 1
ATOM 1689 O O . ASN A 1 210 ? -7.783 15.534 14.274 1.00 94.44 210 ASN A O 1
ATOM 1693 N N . TYR A 1 211 ? -5.580 15.070 14.356 1.00 93.56 211 TYR A N 1
ATOM 1694 C CA . TYR A 1 211 ? -5.694 14.050 15.392 1.00 93.56 211 TYR A CA 1
ATOM 1695 C C . TYR A 1 211 ? -6.392 14.601 16.639 1.00 93.56 211 TYR A C 1
ATOM 1697 O O . TYR A 1 211 ? -5.980 15.608 17.218 1.00 93.56 211 TYR A O 1
ATOM 1705 N N . ASN A 1 212 ? -7.446 13.915 17.076 1.00 93.12 212 ASN A N 1
ATOM 1706 C CA . ASN A 1 212 ? -8.166 14.258 18.288 1.00 93.12 212 ASN A CA 1
ATOM 1707 C C . ASN A 1 212 ? -8.690 12.983 18.952 1.00 93.12 212 ASN A C 1
ATOM 1709 O O . ASN A 1 212 ? -9.705 12.413 18.547 1.00 93.12 212 ASN A O 1
ATOM 1713 N N . LYS A 1 213 ? -7.995 12.559 20.013 1.00 89.50 213 LYS A N 1
ATOM 1714 C CA . LYS A 1 213 ? -8.304 11.334 20.762 1.00 89.50 213 LYS A CA 1
ATOM 1715 C C . LYS A 1 213 ? -9.755 11.283 21.245 1.00 89.50 213 LYS A C 1
ATOM 1717 O O . LYS A 1 213 ? -10.411 10.257 21.084 1.00 89.50 213 LYS A O 1
ATOM 1722 N N . GLU A 1 214 ? -10.268 12.373 21.811 1.00 90.06 214 GLU A N 1
ATOM 1723 C CA . GLU A 1 214 ? -11.628 12.426 22.362 1.00 90.06 214 GLU A CA 1
ATOM 1724 C C . GLU A 1 214 ? -12.691 12.312 21.265 1.00 90.06 214 GLU A C 1
ATOM 1726 O O . GLU A 1 214 ? -13.637 11.534 21.393 1.00 90.06 214 GLU A O 1
ATOM 1731 N N . GLN A 1 215 ? -12.513 13.028 20.152 1.00 93.19 215 GLN A N 1
ATOM 1732 C CA . GLN A 1 215 ? -13.430 12.952 19.013 1.00 93.19 215 GLN A CA 1
ATOM 1733 C C . GLN A 1 215 ? -13.374 11.584 18.326 1.00 93.19 215 GLN A C 1
ATOM 1735 O O . GLN A 1 215 ? -14.416 11.067 17.921 1.00 93.19 215 GLN A O 1
ATOM 1740 N N . CYS A 1 216 ? -12.193 10.965 18.241 1.00 93.44 216 CYS A N 1
ATOM 1741 C CA . CYS A 1 216 ? -12.061 9.605 17.726 1.00 93.44 216 CYS A CA 1
ATOM 1742 C C . CYS A 1 216 ? -12.810 8.603 18.605 1.00 93.44 216 CYS A C 1
ATOM 1744 O O . CYS A 1 216 ? -13.614 7.822 18.101 1.00 93.44 216 CYS A O 1
ATOM 1746 N N . LEU A 1 217 ? -12.624 8.666 19.925 1.00 90.94 217 LEU A N 1
ATOM 1747 C CA . LEU A 1 217 ? -13.349 7.814 20.868 1.00 90.94 217 LEU A CA 1
ATOM 1748 C C . LEU A 1 217 ? -14.864 8.020 20.790 1.00 90.94 217 LEU A C 1
ATOM 1750 O O . LEU A 1 217 ? -15.622 7.049 20.803 1.00 90.94 217 LEU A O 1
ATOM 1754 N N . PHE A 1 218 ? -15.320 9.269 20.682 1.00 91.31 218 PHE A N 1
ATOM 1755 C CA . PHE A 1 218 ? -16.734 9.572 20.482 1.00 91.31 218 PHE A CA 1
ATOM 1756 C C . PHE A 1 218 ? -17.277 8.908 19.209 1.00 91.31 218 PHE A C 1
ATOM 1758 O O . PHE A 1 218 ? -18.326 8.263 19.248 1.00 91.31 218 PHE A O 1
ATOM 1765 N N . LEU A 1 219 ? -16.540 9.009 18.102 1.00 93.19 219 LEU A N 1
ATOM 1766 C CA . LEU A 1 219 ? -16.920 8.407 16.830 1.00 93.19 219 LEU A CA 1
ATOM 1767 C C . LEU A 1 219 ? -16.956 6.875 16.895 1.00 93.19 219 LEU A C 1
ATOM 1769 O O . LEU A 1 219 ? -17.924 6.273 16.440 1.00 93.19 219 LEU A O 1
ATOM 1773 N N . ILE A 1 220 ? -15.948 6.237 17.493 1.00 93.00 220 ILE A N 1
ATOM 1774 C CA . ILE A 1 220 ? -15.906 4.775 17.655 1.00 93.00 220 ILE A CA 1
ATOM 1775 C C . ILE A 1 220 ? -17.112 4.297 18.477 1.00 93.00 220 ILE A C 1
ATOM 1777 O O . ILE A 1 220 ? -17.771 3.333 18.092 1.00 93.00 220 ILE A O 1
ATOM 1781 N N . ASN A 1 221 ? -17.459 4.996 19.563 1.00 89.81 221 ASN A N 1
ATOM 1782 C CA . ASN A 1 221 ? -18.650 4.681 20.358 1.00 89.81 221 ASN A CA 1
ATOM 1783 C C . ASN A 1 221 ? -19.955 4.853 19.562 1.00 89.81 221 ASN A C 1
ATOM 1785 O O . ASN A 1 221 ? -20.902 4.089 19.756 1.00 89.81 221 ASN A O 1
ATOM 1789 N N . LEU A 1 222 ? -20.028 5.852 18.678 1.00 90.94 222 LEU A N 1
ATOM 1790 C CA . LEU A 1 222 ? -21.182 6.063 17.802 1.00 90.94 222 LEU A CA 1
ATOM 1791 C C . LEU A 1 222 ? -21.333 4.927 16.778 1.00 90.94 222 LEU A C 1
ATOM 1793 O O . LEU A 1 222 ? -22.444 4.427 16.591 1.00 90.94 222 LEU A O 1
ATOM 1797 N N . ILE A 1 223 ? -20.228 4.499 16.157 1.00 91.25 223 ILE A N 1
ATOM 1798 C CA . ILE A 1 223 ? -20.210 3.348 15.241 1.00 91.25 223 ILE A CA 1
ATOM 1799 C C . ILE A 1 223 ? -20.644 2.088 15.994 1.00 91.25 223 ILE A C 1
ATOM 1801 O O . ILE A 1 223 ? -21.567 1.409 15.556 1.00 91.25 223 ILE A O 1
ATOM 1805 N N . GLY A 1 224 ? -20.066 1.833 17.173 1.00 86.94 224 GLY A N 1
ATOM 1806 C CA . GLY A 1 224 ? -20.387 0.654 17.979 1.00 86.94 224 GLY A CA 1
ATOM 1807 C C . GLY A 1 224 ? -21.875 0.533 18.319 1.00 86.94 224 GLY A C 1
ATOM 1808 O O . GLY A 1 224 ? -22.461 -0.529 18.156 1.00 86.94 224 GLY A O 1
ATOM 1809 N N . LYS A 1 225 ? -22.532 1.642 18.684 1.00 85.56 225 LYS A N 1
ATOM 1810 C CA . LYS A 1 225 ? -23.988 1.662 18.924 1.00 85.56 225 LYS A CA 1
ATOM 1811 C C . LYS A 1 225 ? -24.823 1.366 17.679 1.00 85.56 225 LYS A C 1
ATOM 1813 O O . LYS A 1 225 ? -25.926 0.847 17.809 1.00 85.56 225 LYS A O 1
ATOM 1818 N N . THR A 1 226 ? -24.340 1.761 16.505 1.00 83.75 226 THR A N 1
ATOM 1819 C CA . THR A 1 226 ? -25.066 1.592 15.238 1.00 83.75 226 THR A CA 1
ATOM 1820 C C . THR A 1 226 ? -24.943 0.161 14.720 1.00 83.75 226 THR A C 1
ATOM 1822 O O . THR A 1 226 ? -25.915 -0.384 14.203 1.00 83.75 226 THR A O 1
ATOM 1825 N N . ASP A 1 227 ? -23.777 -0.453 14.923 1.00 81.56 227 ASP A N 1
ATOM 1826 C CA . ASP A 1 227 ? -23.433 -1.781 14.408 1.00 81.56 227 ASP A CA 1
ATOM 1827 C C . ASP A 1 227 ? -23.637 -2.910 15.444 1.00 81.56 227 ASP A C 1
ATOM 1829 O O . ASP A 1 227 ? -23.239 -4.046 15.196 1.00 81.56 227 ASP A O 1
ATOM 1833 N N . ASP A 1 228 ? -24.251 -2.610 16.597 1.00 79.31 228 ASP A N 1
ATOM 1834 C CA . ASP A 1 228 ? -24.453 -3.530 17.735 1.00 79.31 228 ASP A CA 1
ATOM 1835 C C . ASP A 1 228 ? -23.141 -4.153 18.264 1.00 79.31 228 ASP A C 1
ATOM 1837 O O . ASP A 1 228 ? -23.072 -5.312 18.668 1.00 79.31 228 ASP A O 1
ATOM 1841 N N . ILE A 1 229 ? -22.067 -3.356 18.255 1.00 81.31 229 ILE A N 1
ATOM 1842 C CA . ILE A 1 229 ? -20.744 -3.711 18.775 1.00 81.31 229 ILE A CA 1
ATOM 1843 C C . ILE A 1 229 ? -20.567 -3.050 20.145 1.00 81.31 229 ILE A C 1
ATOM 1845 O O . ILE A 1 229 ? -20.606 -1.820 20.273 1.00 81.31 229 ILE A O 1
ATOM 1849 N N . ASN A 1 230 ? -20.323 -3.849 21.188 1.00 77.94 230 ASN A N 1
ATOM 1850 C CA . ASN A 1 230 ? -20.163 -3.340 22.549 1.00 77.94 230 ASN A CA 1
ATOM 1851 C C . ASN A 1 230 ? -18.776 -2.715 22.751 1.00 77.94 230 ASN A C 1
ATOM 1853 O O . ASN A 1 230 ? -17.834 -3.381 23.188 1.00 77.94 230 ASN A O 1
ATOM 1857 N N . VAL A 1 231 ? -18.666 -1.425 22.436 1.00 80.19 231 VAL A N 1
ATOM 1858 C CA . VAL A 1 231 ? -17.459 -0.628 22.663 1.00 80.19 231 VAL A CA 1
ATOM 1859 C C . VAL A 1 231 ? -17.489 -0.006 24.061 1.00 80.19 231 VAL A C 1
ATOM 1861 O O . VAL A 1 231 ? -18.423 0.717 24.411 1.00 80.19 231 VAL A O 1
ATOM 1864 N N . LYS A 1 232 ? -16.439 -0.237 24.855 1.00 75.88 232 LYS A N 1
ATOM 1865 C CA . LYS A 1 232 ? -16.187 0.468 26.124 1.00 75.88 232 LYS A CA 1
ATOM 1866 C C . LYS A 1 232 ? -14.819 1.133 26.082 1.00 75.88 232 LYS A C 1
ATOM 1868 O O . LYS A 1 232 ? -13.847 0.530 25.641 1.00 75.88 232 LYS A O 1
ATOM 1873 N N . THR A 1 233 ? -14.719 2.365 26.558 1.00 65.50 233 THR A N 1
ATOM 1874 C CA . THR A 1 233 ? -13.436 3.071 26.648 1.00 65.50 233 THR A CA 1
ATOM 1875 C C . THR A 1 233 ? -12.716 2.700 27.938 1.00 65.50 233 THR A C 1
ATOM 1877 O O . THR A 1 233 ? -13.334 2.679 29.003 1.00 65.50 233 THR A O 1
ATOM 1880 N N . ILE A 1 234 ? -11.416 2.415 27.849 1.00 61.28 234 ILE A N 1
ATOM 1881 C CA . ILE A 1 234 ? -10.559 2.269 29.029 1.00 61.28 234 ILE A CA 1
ATOM 1882 C C . ILE A 1 234 ? -10.022 3.669 29.340 1.00 61.28 234 ILE A C 1
ATOM 1884 O O . ILE A 1 234 ? -9.325 4.250 28.507 1.00 61.28 234 ILE A O 1
ATOM 1888 N N . ASN A 1 235 ? -10.434 4.228 30.481 1.00 49.84 235 ASN A N 1
ATOM 1889 C CA . ASN A 1 235 ? -9.929 5.510 30.986 1.00 49.84 235 ASN A CA 1
ATOM 1890 C C . ASN A 1 235 ? -8.505 5.366 31.519 1.00 49.84 235 ASN A C 1
ATOM 1892 O O . ASN A 1 235 ? -8.263 4.371 32.241 1.00 49.84 235 ASN A O 1
#